Protein AF-A0AB38SM64-F1 (afdb_monomer)

Mean predicted aligned error: 9.49 Å

Sequence (295 aa):
MIISQKAVDLIVREEVSSEAYYRRHYTHPEWPGGASGVTVGIGYDLGYQSVAKIRADWVDRVDPLVLAAMVECAGIKGSSAKGLAARMGNRITVPWEAAMAVFTNRDIPQWIGATAHALPNCALLSPTCLGVLVSLNYNRGTGGYTADGDRYREMRAIKAAMAAKNFKAIPALLDGMARLWTSGIAGRRHREADLFREGLIEQVPAPIPPLHPSAPDADIIASSRPDAPARTKPPATSNAQNTTTSAIVVGGAIAAVQARAHGLVSIESALLIGGAFIAAGILTWLLWYQNRNPT

Secondary structure (DSSP, 8-state):
----HHHHHHHHHHHHS-HHHHHHHTSS-B--STT-B-EETTTEEGGGS-HHHHHHHHTTTS-HHHHHHHHTTTT-BTHHHHHHHHHHTTT----HHHHHHHIIIIIHHHHHHHHHHHSTTGGGS-HHHHHHHHHHHHHH-SGGGT--SGGGHHHHHHHHHHHTT-GGGHHHHHHHHGGG-SSTHHHHHHHHHHHHHHHHHS---S-------SS--HHHHHT--TTSPPPPPPPSS-HHHHHHHHHHHHHHHHHHHHHHHTTSS-HHHHHHHHHHHHHHHHHHHHHHHHHHS--

Radius of gyration: 22.93 Å; Cα contacts (8 Å, |Δi|>4): 424; chains: 1; bounding box: 48×61×61 Å

Solvent-accessible surface area (backbone atoms only — not comparable to full-atom values): 15401 Å² total; per-residue (Å²): 108,72,58,32,69,70,27,53,52,48,42,45,36,65,62,46,54,40,70,75,42,26,73,75,69,36,31,34,40,36,49,86,52,74,76,38,14,27,26,38,51,73,73,44,43,33,13,58,34,54,54,70,54,49,48,70,61,42,60,92,52,53,56,70,66,32,50,53,54,50,44,73,33,36,64,35,41,24,77,68,10,48,63,48,13,64,67,36,40,88,52,33,75,47,56,68,69,37,25,50,53,32,39,62,72,46,48,47,55,36,40,47,29,45,43,51,71,70,32,57,64,51,86,78,43,20,34,32,32,44,19,35,54,29,42,52,31,73,42,45,30,60,43,30,53,73,48,86,55,76,95,21,50,43,44,34,49,41,45,51,27,34,66,71,66,39,61,85,54,41,34,62,34,33,42,59,49,19,78,83,41,94,59,75,60,24,59,51,26,44,53,40,16,54,48,30,56,54,18,71,72,48,81,57,72,76,80,71,75,75,55,66,58,70,75,41,52,66,50,61,65,68,55,31,42,71,86,54,79,63,72,62,65,79,66,64,62,52,70,68,53,53,50,51,33,50,45,46,27,51,52,33,38,51,51,23,53,49,37,34,75,71,66,75,40,50,72,66,55,23,52,51,46,24,50,50,22,44,51,50,20,52,51,53,47,48,53,48,38,40,68,60,53,66,130

Structure (mmCIF, N/CA/C/O backbone):
data_AF-A0AB38SM64-F1
#
_entry.id   AF-A0AB38SM64-F1
#
loop_
_atom_site.group_PDB
_atom_site.id
_atom_site.type_symbol
_atom_site.label_atom_id
_atom_site.label_alt_id
_atom_site.label_comp_id
_atom_site.label_asym_id
_atom_site.label_entity_id
_atom_site.label_seq_id
_atom_site.pdbx_PDB_ins_code
_atom_site.Cartn_x
_atom_site.Cartn_y
_atom_site.Cartn_z
_atom_site.occupancy
_atom_site.B_iso_or_equiv
_atom_site.auth_seq_id
_atom_site.auth_comp_id
_atom_site.auth_asym_id
_atom_site.auth_atom_id
_atom_site.pdbx_PDB_model_num
ATOM 1 N N . MET A 1 1 ? 13.114 -12.969 -8.455 1.00 76.94 1 MET A N 1
ATOM 2 C CA . MET A 1 1 ? 13.483 -11.631 -7.919 1.00 76.94 1 MET A CA 1
ATOM 3 C C . MET A 1 1 ? 13.016 -11.538 -6.473 1.00 76.94 1 MET A C 1
ATOM 5 O O . MET A 1 1 ? 12.018 -12.170 -6.156 1.00 76.94 1 MET A O 1
ATOM 9 N N . ILE A 1 2 ? 13.713 -10.779 -5.624 1.00 87.81 2 ILE A N 1
ATOM 10 C CA . ILE A 1 2 ? 13.361 -10.535 -4.212 1.00 87.81 2 ILE A CA 1
ATOM 11 C C . ILE A 1 2 ? 13.479 -9.035 -3.903 1.00 87.81 2 ILE A C 1
ATOM 13 O O . ILE A 1 2 ? 14.151 -8.318 -4.645 1.00 87.81 2 ILE A O 1
ATOM 17 N N . ILE A 1 3 ? 12.851 -8.573 -2.821 1.00 93.25 3 ILE A N 1
ATOM 18 C CA . ILE A 1 3 ? 12.975 -7.195 -2.317 1.00 93.25 3 ILE A CA 1
ATOM 19 C C . ILE A 1 3 ? 13.651 -7.196 -0.944 1.00 93.25 3 ILE A C 1
ATOM 21 O O . ILE A 1 3 ? 13.646 -8.219 -0.261 1.00 93.25 3 ILE A O 1
ATOM 25 N N . SER A 1 4 ? 14.264 -6.079 -0.549 1.00 94.38 4 SER A N 1
ATOM 26 C CA . SER A 1 4 ? 14.952 -5.987 0.745 1.00 94.38 4 SER A CA 1
ATOM 27 C C . SER A 1 4 ? 13.972 -5.941 1.921 1.00 94.38 4 SER A C 1
ATOM 29 O O . SER A 1 4 ? 12.824 -5.516 1.771 1.00 94.38 4 SER A O 1
ATOM 31 N N . GLN A 1 5 ? 14.446 -6.310 3.116 1.00 92.81 5 GLN A N 1
ATOM 32 C CA . GLN A 1 5 ? 13.648 -6.202 4.341 1.00 92.81 5 GLN A CA 1
ATOM 33 C C . GLN A 1 5 ? 13.202 -4.756 4.599 1.00 92.81 5 GLN A C 1
ATOM 35 O O . GLN A 1 5 ? 12.039 -4.535 4.904 1.00 92.81 5 GLN A O 1
ATOM 40 N N . LYS A 1 6 ? 14.066 -3.761 4.344 1.00 94.25 6 LYS A N 1
ATOM 41 C CA . LYS A 1 6 ? 13.705 -2.336 4.447 1.00 94.25 6 LYS A CA 1
ATOM 42 C C . LYS A 1 6 ? 12.480 -1.977 3.600 1.00 94.25 6 LYS A C 1
ATOM 44 O O . LYS A 1 6 ? 11.643 -1.186 4.024 1.00 94.25 6 LYS A O 1
ATOM 49 N N . ALA A 1 7 ? 12.369 -2.544 2.398 1.00 96.19 7 ALA A N 1
ATOM 50 C CA . ALA A 1 7 ? 11.213 -2.310 1.544 1.00 96.19 7 ALA A CA 1
ATOM 51 C C . ALA A 1 7 ? 9.955 -3.028 2.050 1.00 96.19 7 ALA A C 1
ATOM 53 O O . ALA A 1 7 ? 8.869 -2.457 1.978 1.00 96.19 7 ALA A O 1
ATOM 54 N N . VAL A 1 8 ? 10.088 -4.245 2.590 1.00 94.12 8 VAL A N 1
ATOM 55 C CA . VAL A 1 8 ? 8.980 -4.936 3.273 1.00 94.12 8 VAL A CA 1
ATOM 56 C C . VAL A 1 8 ? 8.489 -4.094 4.452 1.00 94.12 8 VAL A C 1
ATOM 58 O O . VAL A 1 8 ? 7.296 -3.812 4.532 1.00 94.12 8 VAL A O 1
ATOM 61 N N . ASP A 1 9 ? 9.400 -3.620 5.301 1.00 92.75 9 ASP A N 1
ATOM 62 C CA . ASP A 1 9 ? 9.096 -2.792 6.472 1.00 92.75 9 ASP A CA 1
ATOM 63 C C . ASP A 1 9 ? 8.433 -1.469 6.074 1.00 92.75 9 ASP A C 1
ATOM 65 O O . ASP A 1 9 ? 7.478 -1.037 6.721 1.00 92.75 9 ASP A O 1
ATOM 69 N N . LEU A 1 10 ? 8.882 -0.848 4.974 1.00 94.88 10 LEU A N 1
ATOM 70 C CA . LEU A 1 10 ? 8.219 0.321 4.404 1.00 94.88 10 LEU A CA 1
ATOM 71 C C . LEU A 1 10 ? 6.770 -0.009 4.036 1.00 94.88 10 LEU A C 1
ATOM 73 O O . LEU A 1 10 ? 5.870 0.702 4.467 1.00 94.88 10 LEU A O 1
ATOM 77 N N . ILE A 1 11 ? 6.511 -1.082 3.284 1.00 94.25 11 ILE A N 1
ATOM 78 C CA . ILE A 1 11 ? 5.136 -1.415 2.881 1.00 94.25 11 ILE A CA 1
ATOM 79 C C . ILE A 1 11 ? 4.276 -1.711 4.116 1.00 94.25 11 ILE A C 1
ATOM 81 O O . ILE A 1 11 ? 3.182 -1.166 4.235 1.00 94.25 11 ILE A O 1
ATOM 85 N N . VAL A 1 12 ? 4.781 -2.485 5.079 1.00 92.12 12 VAL A N 1
ATOM 86 C CA . VAL A 1 12 ? 4.086 -2.754 6.349 1.00 92.12 12 VAL A CA 1
ATOM 87 C C . VAL A 1 12 ? 3.760 -1.452 7.086 1.00 92.12 12 VAL A C 1
ATOM 89 O O . VAL A 1 12 ? 2.625 -1.254 7.522 1.00 92.12 12 VAL A O 1
ATOM 92 N N . ARG A 1 13 ? 4.711 -0.520 7.184 1.00 91.25 13 ARG A N 1
ATOM 93 C CA . ARG A 1 13 ? 4.486 0.800 7.786 1.00 91.25 13 ARG A CA 1
ATOM 94 C C . ARG A 1 13 ? 3.374 1.568 7.071 1.00 91.25 13 ARG A C 1
ATOM 96 O O . ARG A 1 13 ? 2.525 2.180 7.719 1.00 91.25 13 ARG A O 1
ATOM 103 N N . GLU A 1 14 ? 3.371 1.565 5.747 1.00 89.69 14 GLU A N 1
ATOM 104 C CA . GLU A 1 14 ? 2.386 2.324 4.976 1.00 89.69 14 GLU A CA 1
ATOM 105 C C . GLU A 1 14 ? 0.983 1.714 5.019 1.00 89.69 14 GLU A C 1
ATOM 107 O O . GLU A 1 14 ? 0.001 2.456 4.989 1.00 89.69 14 GLU A O 1
ATOM 112 N N . GLU A 1 15 ? 0.877 0.388 5.103 1.00 88.75 15 GLU A N 1
ATOM 113 C CA . GLU A 1 15 ? -0.412 -0.306 5.130 1.00 88.75 15 GLU A CA 1
ATOM 114 C C . GLU A 1 15 ? -0.981 -0.400 6.556 1.00 88.75 15 GLU A C 1
ATOM 116 O O . GLU A 1 15 ? -2.163 -0.135 6.769 1.00 88.75 15 GLU A O 1
ATOM 121 N N . VAL A 1 16 ? -0.151 -0.720 7.557 1.00 88.88 16 VAL A N 1
ATOM 122 C CA . VAL A 1 16 ? -0.608 -1.021 8.930 1.00 88.88 16 VAL A CA 1
ATOM 123 C C . VAL A 1 16 ? 0.174 -0.313 10.041 1.00 88.88 16 VAL A C 1
ATOM 125 O O . VAL A 1 16 ? -0.167 -0.449 11.213 1.00 88.88 16 VAL A O 1
ATOM 128 N N . SER A 1 17 ? 1.162 0.516 9.690 1.00 87.69 17 SER A N 1
ATOM 129 C CA . SER A 1 17 ? 2.001 1.327 10.597 1.00 87.69 17 SER A CA 1
ATOM 130 C C . SER A 1 17 ? 2.962 0.555 11.481 1.00 87.69 17 SER A C 1
ATOM 132 O O . SER A 1 17 ? 4.161 0.794 11.392 1.00 87.69 17 SER A O 1
ATOM 134 N N . SER A 1 18 ? 2.469 -0.358 12.308 1.00 84.56 18 SER A N 1
ATOM 135 C CA . SER A 1 18 ? 3.301 -1.257 13.102 1.00 84.56 18 SER A CA 1
ATOM 136 C C . SER A 1 18 ? 2.504 -2.480 13.532 1.00 84.56 18 SER A C 1
ATOM 138 O O . SER A 1 18 ? 1.272 -2.484 13.483 1.00 84.56 18 SER A O 1
ATOM 140 N N . GLU A 1 19 ? 3.199 -3.496 14.033 1.00 90.69 19 GLU A N 1
ATOM 141 C CA . GLU A 1 19 ? 2.565 -4.649 14.668 1.00 90.69 19 GLU A CA 1
ATOM 142 C C . GLU A 1 19 ? 1.634 -4.237 15.821 1.00 90.69 19 GLU A C 1
ATOM 144 O O . GLU A 1 19 ? 0.495 -4.695 15.912 1.00 90.69 19 GLU A O 1
ATOM 149 N N . ALA A 1 20 ? 2.089 -3.333 16.693 1.00 86.31 20 ALA A N 1
ATOM 150 C CA . ALA A 1 20 ? 1.298 -2.876 17.833 1.00 86.31 20 ALA A CA 1
ATOM 151 C C . ALA A 1 20 ? 0.010 -2.165 17.388 1.00 86.31 20 ALA A C 1
ATOM 153 O O . ALA A 1 20 ? -1.046 -2.370 17.989 1.00 86.31 20 ALA A O 1
ATOM 154 N N . TYR A 1 21 ? 0.082 -1.359 16.321 1.00 85.31 21 TYR A N 1
ATOM 155 C CA . TYR A 1 21 ? -1.098 -0.724 15.740 1.00 85.31 21 TYR A CA 1
ATOM 156 C C . TYR A 1 21 ? -2.026 -1.770 15.117 1.00 85.31 21 TYR A C 1
ATOM 158 O O . TYR A 1 21 ? -3.230 -1.757 15.378 1.00 85.31 21 TYR A O 1
ATOM 166 N N . TYR A 1 22 ? -1.474 -2.706 14.340 1.00 91.50 22 TYR A N 1
ATOM 167 C CA . TYR A 1 22 ? -2.231 -3.790 13.721 1.00 91.50 22 TYR A CA 1
ATOM 168 C C . TYR A 1 22 ? -3.040 -4.570 14.757 1.00 91.50 22 TYR A C 1
ATOM 170 O O . TYR A 1 22 ? -4.253 -4.706 14.615 1.00 91.50 22 TYR A O 1
ATOM 178 N N . ARG A 1 23 ? -2.396 -5.003 15.847 1.00 92.44 23 ARG A N 1
ATOM 179 C CA . ARG A 1 23 ? -3.042 -5.780 16.916 1.00 92.44 23 ARG A CA 1
ATOM 180 C C . ARG A 1 23 ? -4.221 -5.050 17.567 1.00 92.44 23 ARG A C 1
ATOM 182 O O . ARG A 1 23 ? -5.121 -5.701 18.083 1.00 92.44 23 ARG A O 1
ATOM 189 N N . ARG A 1 24 ? -4.222 -3.714 17.551 1.00 87.31 24 ARG A N 1
ATOM 190 C CA . ARG A 1 24 ? -5.291 -2.878 18.125 1.00 87.31 24 ARG A CA 1
ATOM 191 C C . ARG A 1 24 ? -6.403 -2.540 17.135 1.00 87.31 24 ARG A C 1
ATOM 193 O O . ARG A 1 24 ? -7.514 -2.243 17.571 1.00 87.31 24 ARG A O 1
ATOM 200 N N . HIS A 1 25 ? -6.103 -2.503 15.838 1.00 84.94 25 HIS A N 1
ATOM 201 C CA . HIS A 1 25 ? -6.969 -1.836 14.860 1.00 84.94 25 HIS A CA 1
ATOM 202 C C . HIS A 1 25 ? -7.271 -2.635 13.589 1.00 84.94 25 HIS A C 1
ATOM 204 O O . HIS A 1 25 ? -8.295 -2.365 12.972 1.00 84.94 25 HIS A O 1
ATOM 210 N N . TYR A 1 26 ? -6.434 -3.602 13.208 1.00 90.62 26 TYR A N 1
ATOM 211 C CA . TYR A 1 26 ? -6.535 -4.330 11.933 1.00 90.62 26 TYR A CA 1
ATOM 212 C C . TYR A 1 26 ? -6.616 -5.855 12.093 1.00 90.62 26 TYR A C 1
ATOM 214 O O . TYR A 1 26 ? -6.562 -6.588 11.109 1.00 90.62 26 TYR A O 1
ATOM 222 N N . THR A 1 27 ? -6.783 -6.358 13.320 1.00 95.06 27 THR A N 1
ATOM 223 C CA . THR A 1 27 ? -7.060 -7.786 13.564 1.00 95.06 27 THR A CA 1
ATOM 224 C C . THR A 1 27 ? -8.408 -8.226 13.004 1.00 95.06 27 THR A C 1
ATOM 226 O O . THR A 1 27 ? -8.586 -9.407 12.713 1.00 95.06 27 THR A O 1
ATOM 229 N N . HIS A 1 28 ? -9.344 -7.293 12.841 1.00 95.44 28 HIS A N 1
ATOM 2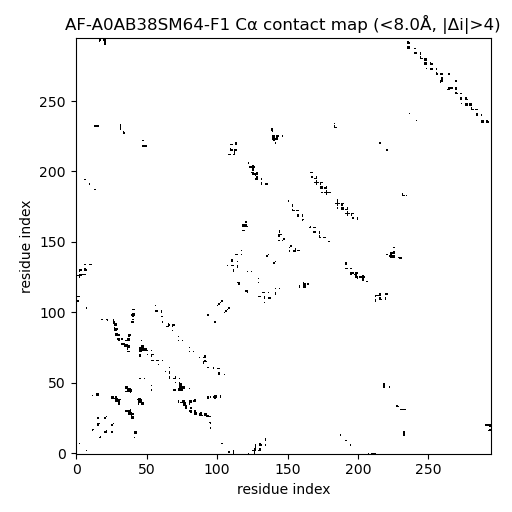30 C CA . HIS A 1 28 ? -10.672 -7.528 12.287 1.00 95.44 28 HIS A CA 1
ATOM 231 C C . HIS A 1 28 ? -10.806 -6.879 10.904 1.00 95.44 28 HIS A C 1
ATOM 233 O O . HIS A 1 28 ? -10.098 -5.910 10.619 1.00 95.44 28 HIS A O 1
ATOM 239 N N . PRO A 1 29 ? -11.716 -7.377 10.047 1.00 94.94 29 PRO A N 1
ATOM 240 C CA . PRO A 1 29 ? -11.922 -6.811 8.728 1.00 94.94 29 PRO A CA 1
ATOM 241 C C . PRO A 1 29 ? -12.349 -5.349 8.756 1.00 94.94 29 PRO A C 1
ATOM 243 O O . PRO A 1 29 ? -13.139 -4.924 9.600 1.00 94.94 29 PRO A O 1
ATOM 246 N N . GLU A 1 30 ? -11.925 -4.614 7.737 1.00 91.81 30 GLU A N 1
ATOM 247 C CA . GLU A 1 30 ? -12.375 -3.251 7.490 1.00 91.81 30 GLU A CA 1
ATOM 248 C C . GLU A 1 30 ? -12.853 -3.054 6.048 1.00 91.81 30 GLU A C 1
ATOM 250 O O . GLU A 1 30 ? -12.688 -3.909 5.176 1.00 91.81 30 GLU A O 1
ATOM 255 N N . TRP A 1 31 ? -13.454 -1.894 5.793 1.00 91.62 31 TRP A N 1
ATOM 256 C CA . TRP A 1 31 ? -13.716 -1.410 4.444 1.00 91.62 31 TRP A CA 1
ATOM 257 C C . TRP A 1 31 ? -13.039 -0.046 4.274 1.00 91.62 31 TRP A C 1
ATOM 259 O O . TRP A 1 31 ? -13.541 0.946 4.812 1.00 91.62 31 TRP A O 1
ATOM 269 N N . PRO A 1 32 ? -11.926 0.038 3.522 1.00 82.81 32 PRO A N 1
ATOM 270 C CA . PRO A 1 32 ? -11.136 1.267 3.428 1.00 82.81 32 PRO A CA 1
ATOM 271 C C . PRO A 1 32 ? -11.774 2.334 2.520 1.00 82.81 32 PRO A C 1
ATOM 273 O O . PRO A 1 32 ? -11.232 3.427 2.375 1.00 82.81 32 PRO A O 1
ATOM 276 N N . GLY A 1 33 ? -12.927 2.046 1.904 1.00 84.25 33 GLY A N 1
ATOM 277 C CA . GLY A 1 33 ? -13.680 3.002 1.095 1.00 84.25 33 GLY A CA 1
ATOM 278 C C . GLY A 1 33 ? -13.640 2.755 -0.414 1.00 84.25 33 GLY A C 1
ATOM 279 O O . GLY A 1 33 ? -12.941 1.874 -0.927 1.00 84.25 33 GLY A O 1
ATOM 280 N N . GLY A 1 34 ? -14.398 3.577 -1.146 1.00 83.81 34 GLY A N 1
ATOM 281 C CA . GLY A 1 34 ? -14.416 3.600 -2.610 1.00 83.81 34 GLY A CA 1
ATOM 282 C C . GLY A 1 34 ? -14.880 2.279 -3.225 1.00 83.81 34 GLY A C 1
ATOM 283 O O . GLY A 1 34 ? -15.907 1.733 -2.839 1.00 83.81 34 GLY A O 1
ATOM 284 N N . ALA A 1 35 ? -14.114 1.767 -4.188 1.00 85.50 35 ALA A N 1
ATOM 285 C CA . ALA A 1 35 ? -14.396 0.506 -4.874 1.00 85.50 35 ALA A CA 1
ATOM 286 C C . ALA A 1 35 ? -13.846 -0.736 -4.140 1.00 85.50 35 ALA A C 1
ATOM 288 O O . ALA A 1 35 ? -13.839 -1.820 -4.719 1.00 85.50 35 ALA A O 1
ATOM 289 N N . SER A 1 36 ? -13.333 -0.597 -2.914 1.00 87.75 36 SER A N 1
ATOM 290 C CA . SER A 1 36 ? -12.696 -1.701 -2.176 1.00 87.75 36 SER A CA 1
ATOM 291 C C . SER A 1 36 ? -13.710 -2.748 -1.711 1.00 87.75 36 SER A C 1
ATOM 293 O O . SER A 1 36 ? -14.893 -2.434 -1.539 1.00 87.75 36 SER A O 1
ATOM 295 N N . GLY A 1 37 ? -13.251 -3.981 -1.523 1.00 92.69 37 GLY A N 1
ATOM 296 C CA . GLY A 1 37 ? -13.991 -5.035 -0.836 1.00 92.69 37 GLY A CA 1
ATOM 297 C C . GLY A 1 37 ? -13.732 -5.045 0.668 1.00 92.69 37 GLY A C 1
ATOM 298 O O . GLY A 1 37 ? -13.271 -4.057 1.245 1.00 92.69 37 GLY A O 1
ATOM 299 N N . VAL A 1 38 ? -14.075 -6.165 1.308 1.00 95.44 38 VAL A N 1
ATOM 300 C CA . VAL A 1 38 ? -13.701 -6.431 2.703 1.00 95.44 38 VAL A CA 1
ATOM 301 C C . VAL A 1 38 ? -12.197 -6.694 2.750 1.00 95.44 38 VAL A C 1
ATOM 303 O O . VAL A 1 38 ? -11.709 -7.595 2.070 1.00 95.44 38 VAL A O 1
ATOM 306 N N . THR A 1 39 ? -11.469 -5.921 3.549 1.00 94.31 39 THR A N 1
ATOM 307 C CA . THR A 1 39 ? -10.009 -6.001 3.651 1.00 94.31 39 THR A CA 1
ATOM 308 C C . THR A 1 39 ? -9.598 -6.624 4.977 1.00 94.31 39 THR A C 1
ATOM 310 O O . THR A 1 39 ? -10.147 -6.274 6.020 1.00 94.31 39 THR A O 1
ATOM 313 N N . VAL A 1 40 ? -8.626 -7.535 4.936 1.00 96.44 40 VAL A N 1
ATOM 314 C CA . VAL A 1 40 ? -8.051 -8.225 6.101 1.00 96.44 40 VAL A CA 1
ATOM 315 C C . VAL A 1 40 ? -6.523 -8.207 6.042 1.00 96.44 40 VAL A C 1
ATOM 317 O O . VAL A 1 40 ? -5.938 -7.941 4.990 1.00 96.44 40 VAL A O 1
ATOM 320 N N . GLY A 1 41 ? -5.865 -8.519 7.161 1.00 95.50 41 GLY A N 1
ATOM 321 C CA . GLY A 1 41 ? -4.407 -8.599 7.212 1.00 95.50 41 GLY A CA 1
ATOM 322 C C . GLY A 1 41 ? -3.745 -7.292 6.766 1.00 95.50 41 GLY A C 1
ATOM 323 O O . GLY A 1 41 ? -4.173 -6.203 7.140 1.00 95.50 41 GLY A O 1
ATOM 324 N N . ILE A 1 42 ? -2.701 -7.393 5.944 1.00 93.56 42 ILE A N 1
ATOM 325 C CA . ILE A 1 42 ? -1.937 -6.234 5.462 1.00 93.56 42 ILE A CA 1
ATOM 326 C C . ILE A 1 42 ? -2.480 -5.814 4.095 1.00 93.56 42 ILE A C 1
ATOM 328 O O . ILE A 1 42 ? -1.880 -6.055 3.053 1.00 93.56 42 ILE A O 1
ATOM 332 N N . GLY A 1 43 ? -3.669 -5.212 4.086 1.00 89.94 43 GLY A N 1
ATOM 333 C CA . GLY A 1 43 ? -4.271 -4.671 2.863 1.00 89.94 43 GLY A CA 1
ATOM 334 C C . GLY A 1 43 ? -4.768 -5.724 1.858 1.00 89.94 43 GLY A C 1
ATOM 335 O O . GLY A 1 43 ? -4.936 -5.391 0.678 1.00 89.94 43 GLY A O 1
ATOM 336 N N . TYR A 1 44 ? -5.016 -6.965 2.300 1.00 93.12 44 TYR A N 1
ATOM 337 C CA . TYR A 1 44 ? -5.550 -8.047 1.468 1.00 93.12 44 TYR A CA 1
ATOM 338 C C . TYR A 1 44 ? -7.050 -7.835 1.237 1.00 93.12 44 TYR A C 1
ATOM 340 O O . TYR A 1 44 ? -7.868 -8.029 2.137 1.00 93.12 44 TYR A O 1
ATOM 348 N N . ASP A 1 45 ? -7.419 -7.405 0.032 1.00 93.00 45 ASP A N 1
ATOM 349 C CA . ASP A 1 45 ? -8.805 -7.097 -0.336 1.00 93.00 45 ASP A CA 1
ATOM 350 C C . ASP A 1 45 ? -9.515 -8.360 -0.850 1.00 93.00 45 ASP A C 1
ATOM 352 O O . ASP A 1 45 ? -9.351 -8.739 -2.013 1.00 93.00 45 ASP A O 1
ATOM 356 N N . LEU A 1 46 ? -10.311 -9.001 0.014 1.00 95.31 46 LEU A N 1
ATOM 357 C CA . LEU A 1 46 ? -11.047 -10.237 -0.283 1.00 95.31 46 LEU A CA 1
ATOM 358 C C . LEU A 1 46 ? -12.013 -10.063 -1.458 1.00 95.31 46 LEU A C 1
ATOM 360 O O . LEU A 1 46 ? -12.253 -11.007 -2.206 1.00 95.31 46 LEU A O 1
ATOM 364 N N . GLY A 1 47 ? -12.546 -8.855 -1.664 1.00 93.25 47 GLY A N 1
ATOM 365 C CA . GLY A 1 47 ? -13.497 -8.594 -2.741 1.00 93.25 47 GLY A CA 1
ATOM 366 C C . GLY A 1 47 ? -12.876 -8.738 -4.129 1.00 93.25 47 GLY A C 1
ATOM 367 O O . GLY A 1 47 ? -13.592 -9.017 -5.087 1.00 93.25 47 GLY A O 1
ATOM 368 N N . TYR A 1 48 ? -11.559 -8.565 -4.260 1.00 88.75 48 TYR A N 1
ATOM 369 C CA . TYR A 1 48 ? -10.843 -8.667 -5.537 1.00 88.75 48 TYR A CA 1
ATOM 370 C C . TYR A 1 48 ? -10.193 -10.026 -5.783 1.00 88.75 48 TYR A C 1
ATOM 372 O O . TYR A 1 48 ? -9.597 -10.198 -6.840 1.00 88.75 48 TYR A O 1
ATOM 380 N N . GLN A 1 49 ? -10.330 -10.978 -4.861 1.00 89.69 49 GLN A N 1
ATOM 381 C CA . GLN A 1 49 ? -9.767 -12.315 -5.017 1.00 89.69 49 GLN A CA 1
ATOM 382 C C . GLN A 1 49 ? -10.863 -13.334 -5.317 1.00 89.69 49 GLN A C 1
ATOM 384 O O . GLN A 1 49 ? -11.982 -13.248 -4.800 1.00 89.69 49 GLN A O 1
ATOM 389 N N . SER A 1 50 ? -10.534 -14.331 -6.134 1.00 90.06 50 SER A N 1
ATOM 390 C CA . SER A 1 50 ? -11.389 -15.501 -6.308 1.00 90.06 50 SER A CA 1
ATOM 391 C C . SER A 1 50 ? -11.452 -16.357 -5.035 1.00 90.06 50 SER A C 1
ATOM 393 O O . SER A 1 50 ? -10.535 -16.379 -4.212 1.00 90.06 50 SER A O 1
ATOM 395 N N . VAL A 1 51 ? -12.530 -17.133 -4.884 1.00 94.69 51 VAL A N 1
ATOM 396 C CA . VAL A 1 51 ? -12.686 -18.085 -3.767 1.00 94.69 51 VAL A CA 1
ATOM 397 C C . VAL A 1 51 ? -11.512 -19.063 -3.690 1.00 94.69 51 VAL A C 1
ATOM 399 O O . VAL A 1 51 ? -11.005 -19.341 -2.603 1.00 94.69 51 VAL A O 1
ATOM 402 N N . ALA A 1 52 ? -11.075 -19.584 -4.839 1.00 92.88 52 ALA A N 1
ATOM 403 C CA . ALA A 1 52 ? -9.959 -20.520 -4.919 1.00 92.88 52 ALA A CA 1
ATOM 404 C C . ALA A 1 52 ? -8.660 -19.886 -4.407 1.00 92.88 52 ALA A C 1
ATOM 406 O O . ALA A 1 52 ? -7.942 -20.503 -3.621 1.00 92.88 52 ALA A O 1
ATOM 407 N N . LYS A 1 53 ? -8.408 -18.631 -4.789 1.00 90.88 53 LYS A N 1
ATOM 408 C CA . LYS A 1 53 ? -7.243 -17.877 -4.342 1.00 90.88 53 LYS A CA 1
ATOM 409 C C . LYS A 1 53 ? -7.259 -17.607 -2.842 1.00 90.88 53 LYS A C 1
ATOM 411 O O . LYS A 1 53 ? -6.273 -17.901 -2.175 1.00 90.88 53 LYS A O 1
ATOM 416 N N . ILE A 1 54 ? -8.384 -17.137 -2.297 1.00 95.75 54 ILE A N 1
ATOM 417 C CA . ILE A 1 54 ? -8.523 -16.909 -0.849 1.00 95.75 54 ILE A CA 1
ATOM 418 C C . ILE A 1 54 ? -8.212 -18.200 -0.088 1.00 95.75 54 ILE A C 1
ATOM 420 O O . ILE A 1 54 ? -7.437 -18.181 0.864 1.00 95.75 54 ILE A O 1
ATOM 424 N N . ARG A 1 55 ? -8.749 -19.341 -0.538 1.00 96.62 55 ARG A N 1
ATOM 425 C CA . ARG A 1 55 ? -8.437 -20.642 0.066 1.00 96.62 55 ARG A CA 1
ATOM 426 C C . ARG A 1 55 ? -6.947 -20.962 -0.008 1.00 96.62 55 ARG A C 1
ATOM 428 O O . ARG A 1 55 ? -6.369 -21.289 1.016 1.00 96.62 55 ARG A O 1
ATOM 435 N N . ALA A 1 56 ? -6.319 -20.845 -1.172 1.00 93.12 56 ALA A N 1
ATOM 436 C CA . ALA A 1 56 ? -4.903 -21.178 -1.342 1.00 93.12 56 ALA A CA 1
ATOM 437 C C . ALA A 1 56 ? -3.950 -20.268 -0.540 1.00 93.12 56 ALA A C 1
ATOM 439 O O . ALA A 1 56 ? -2.903 -20.719 -0.062 1.00 93.12 56 ALA A O 1
ATOM 440 N N . ASP A 1 57 ? -4.301 -18.990 -0.398 1.00 94.19 57 ASP A N 1
ATOM 441 C CA . ASP A 1 57 ? -3.477 -18.009 0.303 1.00 94.19 57 ASP A CA 1
ATOM 442 C C . ASP A 1 57 ? -3.578 -18.169 1.827 1.00 94.19 57 ASP A C 1
ATOM 444 O O . ASP A 1 57 ? -2.560 -18.066 2.517 1.00 94.19 57 ASP A O 1
ATOM 448 N N . TRP A 1 58 ? -4.778 -18.467 2.336 1.00 97.19 58 TRP A N 1
ATOM 449 C CA . TRP A 1 58 ? -5.095 -18.452 3.768 1.00 97.19 58 TRP A CA 1
ATOM 450 C C . TRP A 1 58 ? -5.238 -19.837 4.417 1.00 97.19 58 TRP A C 1
ATOM 452 O O . TRP A 1 58 ? -5.337 -19.914 5.644 1.00 97.19 58 TRP A O 1
ATOM 462 N N . VAL A 1 59 ? -5.234 -20.928 3.639 1.00 95.06 59 VAL A N 1
ATOM 463 C CA . VAL A 1 59 ? -5.236 -22.299 4.182 1.00 95.06 59 VAL A CA 1
ATOM 464 C C . VAL A 1 59 ? -4.074 -22.494 5.154 1.00 95.06 59 VAL A C 1
ATOM 466 O O . VAL A 1 59 ? -2.962 -22.020 4.918 1.00 95.06 59 VAL A O 1
ATOM 469 N N . ASP A 1 60 ? -4.367 -23.135 6.284 1.00 94.44 60 ASP A N 1
ATOM 470 C CA . ASP A 1 60 ? -3.440 -23.387 7.394 1.00 94.44 60 ASP A CA 1
ATOM 471 C C . ASP A 1 60 ? -2.831 -22.127 8.042 1.00 94.44 60 ASP A C 1
ATOM 473 O O . ASP A 1 60 ? -1.942 -22.224 8.888 1.00 94.44 60 ASP A O 1
ATOM 477 N N . ARG A 1 61 ? -3.302 -20.925 7.677 1.00 96.12 61 ARG A N 1
ATOM 478 C CA . ARG A 1 61 ? -2.893 -19.650 8.300 1.00 96.12 61 ARG A CA 1
ATOM 479 C C . ARG A 1 61 ? -3.910 -19.129 9.299 1.00 96.12 61 ARG A C 1
ATOM 481 O O . ARG A 1 61 ? -3.552 -18.352 10.179 1.00 96.12 61 ARG A O 1
ATOM 488 N N . VAL A 1 62 ? -5.166 -19.529 9.153 1.00 97.00 62 VAL A N 1
ATOM 489 C CA . VAL A 1 62 ? -6.281 -19.134 10.015 1.00 97.00 62 VAL A CA 1
ATOM 490 C C . VAL A 1 62 ? -7.178 -20.335 10.291 1.00 97.00 62 VAL A C 1
ATOM 492 O O . VAL A 1 62 ? -7.126 -21.338 9.578 1.00 97.00 62 VAL A O 1
ATOM 495 N N . ASP A 1 63 ? -8.017 -20.218 11.319 1.00 97.19 63 ASP A N 1
ATOM 496 C CA . ASP A 1 63 ? -9.023 -21.227 11.641 1.00 97.19 63 ASP A CA 1
ATOM 497 C C . ASP A 1 63 ? -9.946 -21.503 10.430 1.00 97.19 63 ASP A C 1
ATOM 499 O O . ASP A 1 63 ? -10.323 -20.562 9.719 1.00 97.19 63 ASP A O 1
ATOM 503 N N . PRO A 1 64 ? -10.348 -22.762 10.173 1.00 97.38 64 PRO A N 1
ATOM 504 C CA . PRO A 1 64 ? -11.229 -23.098 9.055 1.00 97.38 64 PRO A CA 1
ATOM 505 C C . PRO A 1 64 ? -12.547 -22.306 9.011 1.00 97.38 64 PRO A C 1
ATOM 507 O O . PRO A 1 64 ? -13.033 -22.002 7.919 1.00 97.38 64 PRO A O 1
ATOM 510 N N . LEU A 1 65 ? -13.120 -21.931 10.162 1.00 97.50 65 LEU A N 1
ATOM 511 C CA . LEU A 1 65 ? -14.326 -21.097 10.238 1.00 97.50 65 LEU A CA 1
ATOM 512 C C . LEU A 1 65 ? -14.038 -19.652 9.820 1.00 97.50 6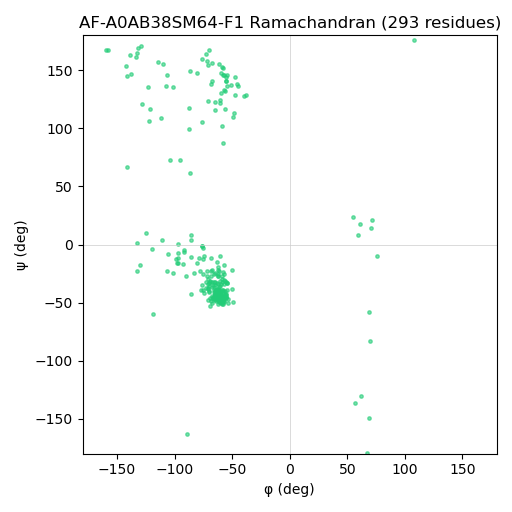5 LEU A C 1
ATOM 514 O O . LEU A 1 65 ? -14.849 -19.043 9.117 1.00 97.50 65 LEU A O 1
ATOM 518 N N . VAL A 1 66 ? -12.868 -19.122 10.192 1.00 98.19 66 VAL A N 1
ATOM 519 C CA . VAL A 1 66 ? -12.397 -17.809 9.727 1.00 98.19 66 VAL A CA 1
ATOM 520 C C . VAL A 1 66 ? -12.202 -17.839 8.212 1.00 98.19 66 VAL A C 1
ATOM 522 O O . VAL A 1 66 ? -12.683 -16.945 7.517 1.00 98.19 66 VAL A O 1
ATOM 525 N N . LEU A 1 67 ? -11.571 -18.890 7.676 1.00 98.38 67 LEU A N 1
ATOM 526 C CA . LEU A 1 67 ? -11.383 -19.049 6.233 1.00 98.38 67 LEU A CA 1
ATOM 527 C C . LEU A 1 67 ? -12.720 -19.144 5.482 1.00 98.38 67 LEU A C 1
ATOM 529 O O . LEU A 1 67 ? -12.881 -18.538 4.422 1.00 98.38 67 LEU A O 1
ATOM 533 N N . ALA A 1 68 ? -13.697 -19.872 6.027 1.00 97.88 68 ALA A N 1
ATOM 534 C CA . ALA A 1 68 ? -15.039 -19.938 5.455 1.00 97.88 68 ALA A CA 1
ATOM 535 C C . ALA A 1 68 ? -15.699 -18.547 5.399 1.00 97.88 68 ALA A C 1
ATOM 537 O O . ALA A 1 68 ? -16.225 -18.167 4.354 1.00 97.88 68 ALA A O 1
ATOM 538 N N . ALA A 1 69 ? -15.589 -17.756 6.471 1.00 98.00 69 ALA A N 1
ATOM 539 C CA . ALA A 1 69 ? -16.098 -16.385 6.504 1.00 98.00 69 ALA A CA 1
ATOM 540 C C . ALA A 1 69 ? -15.358 -15.446 5.526 1.00 98.00 69 ALA A C 1
ATOM 542 O O . ALA A 1 69 ? -15.987 -14.600 4.889 1.00 98.00 69 ALA A O 1
ATOM 543 N N . MET A 1 70 ? -14.041 -15.607 5.350 1.00 98.38 70 MET A N 1
ATOM 544 C CA . MET A 1 70 ? -13.273 -14.859 4.343 1.00 98.38 70 MET A CA 1
ATOM 545 C C . MET A 1 70 ? -13.770 -15.143 2.921 1.00 98.38 70 MET A C 1
ATOM 547 O O . MET A 1 70 ? -13.933 -14.220 2.125 1.00 98.38 70 MET A O 1
ATOM 551 N N . VAL A 1 71 ? -14.052 -16.409 2.608 1.00 97.81 71 VAL A N 1
ATOM 552 C CA . VAL A 1 71 ? -14.554 -16.833 1.293 1.00 97.81 71 VAL A CA 1
ATOM 553 C C . VAL A 1 71 ? -15.922 -16.223 0.967 1.00 97.81 71 VAL A C 1
ATOM 555 O O . VAL A 1 71 ? -16.164 -15.881 -0.189 1.00 97.81 71 VAL A O 1
ATOM 558 N N . GLU A 1 72 ? -16.791 -16.007 1.959 1.00 97.62 72 GLU A N 1
ATOM 559 C CA . GLU A 1 72 ? -18.081 -15.315 1.768 1.00 97.62 72 GLU A CA 1
ATOM 560 C C . GLU A 1 72 ? -17.927 -13.861 1.289 1.00 97.62 72 GLU A C 1
ATOM 562 O O . GLU A 1 72 ? -18.873 -13.282 0.758 1.00 97.62 72 GLU A O 1
ATOM 567 N N . CYS A 1 73 ? -16.747 -13.259 1.466 1.00 97.38 73 CYS A N 1
ATOM 568 C CA . CYS A 1 73 ? -16.468 -11.891 1.034 1.00 97.38 73 CYS A CA 1
ATOM 569 C C . CYS A 1 73 ? -16.006 -11.790 -0.430 1.00 97.38 73 CYS A C 1
ATOM 571 O O . CYS A 1 73 ? -15.928 -10.679 -0.962 1.00 97.38 73 CYS A O 1
ATOM 573 N N . ALA A 1 74 ? -15.695 -12.919 -1.076 1.00 96.25 74 ALA A N 1
ATOM 574 C CA . ALA A 1 74 ? -15.146 -12.960 -2.428 1.00 96.25 74 ALA A CA 1
ATOM 575 C C . ALA A 1 74 ? -16.065 -12.259 -3.441 1.00 96.25 74 ALA A C 1
ATOM 577 O O . ALA A 1 74 ? -17.274 -12.485 -3.472 1.00 96.25 74 ALA A O 1
ATOM 578 N N . GLY A 1 75 ? -15.495 -11.400 -4.287 1.00 91.62 75 GLY A N 1
ATOM 579 C CA . GLY A 1 75 ? -16.236 -10.677 -5.328 1.00 91.62 75 GLY A CA 1
ATOM 580 C C . GLY A 1 75 ? -17.099 -9.505 -4.839 1.00 91.62 75 GLY A C 1
ATOM 581 O O . GLY A 1 75 ? -17.573 -8.724 -5.666 1.00 91.62 75 GLY A O 1
ATOM 582 N N . ILE A 1 76 ? -17.288 -9.328 -3.525 1.00 93.88 76 ILE A N 1
ATOM 583 C CA . ILE A 1 76 ? -18.128 -8.258 -2.969 1.00 93.88 76 ILE A CA 1
ATOM 584 C C . ILE A 1 76 ? -17.293 -6.989 -2.786 1.00 93.88 76 ILE A C 1
ATOM 586 O O . ILE A 1 76 ? -16.338 -6.948 -2.011 1.00 93.88 76 ILE A O 1
ATOM 590 N N . LYS A 1 77 ? -17.676 -5.929 -3.502 1.00 92.69 77 LYS A N 1
ATOM 591 C CA . LYS A 1 77 ? -16.925 -4.670 -3.617 1.00 92.69 77 LYS A CA 1
ATOM 592 C C . LYS A 1 77 ? -17.828 -3.459 -3.382 1.00 92.69 77 LYS A C 1
ATOM 594 O O . LYS A 1 77 ? -19.055 -3.566 -3.377 1.00 92.69 77 LYS A O 1
ATOM 599 N N . GLY A 1 78 ? -17.219 -2.287 -3.232 1.00 87.56 78 GLY A N 1
ATOM 600 C CA . GLY A 1 78 ? -17.935 -1.015 -3.171 1.00 87.56 78 GLY A CA 1
ATOM 601 C C . GLY A 1 78 ? -18.772 -0.856 -1.902 1.00 87.56 78 GLY A C 1
ATOM 602 O O . GLY A 1 78 ? -18.440 -1.389 -0.845 1.00 87.56 78 GLY A O 1
ATOM 603 N N . SER A 1 79 ? -19.884 -0.128 -1.995 1.00 88.81 79 SER A N 1
ATOM 604 C CA . SER A 1 79 ? -20.772 0.142 -0.854 1.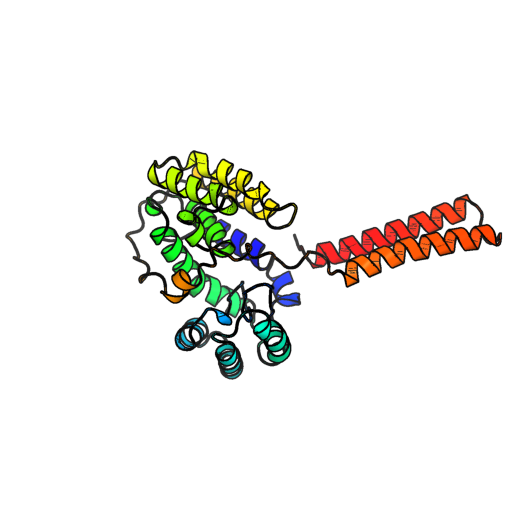00 88.81 79 SER A CA 1
ATOM 605 C C . SER A 1 79 ? -21.327 -1.130 -0.200 1.00 88.81 79 SER A C 1
ATOM 607 O O . SER A 1 79 ? -21.481 -1.161 1.022 1.00 88.81 79 SER A O 1
ATOM 609 N N . SER A 1 80 ? -21.553 -2.196 -0.975 1.00 92.12 80 SER A N 1
ATOM 610 C CA . SER A 1 80 ? -21.990 -3.503 -0.463 1.00 92.12 80 SER A CA 1
ATOM 611 C C . SER A 1 80 ? -20.992 -4.112 0.526 1.00 92.12 80 SER A C 1
ATOM 613 O O . SER A 1 80 ? -21.394 -4.749 1.503 1.00 92.12 80 SER A O 1
ATOM 615 N N . ALA A 1 81 ? -19.692 -3.873 0.326 1.00 93.81 81 ALA A N 1
ATOM 616 C CA . ALA A 1 81 ? -18.646 -4.390 1.202 1.00 93.81 81 ALA A CA 1
ATOM 617 C C . ALA A 1 81 ? -18.606 -3.687 2.568 1.00 93.81 81 ALA A C 1
ATOM 619 O O . ALA A 1 81 ? -18.243 -4.315 3.559 1.00 93.81 81 ALA A O 1
ATOM 620 N N . LYS A 1 82 ? -19.055 -2.427 2.667 1.00 90.19 82 LYS A N 1
ATOM 621 C CA . LYS A 1 82 ? -19.070 -1.672 3.933 1.00 90.19 82 LYS A CA 1
ATOM 622 C C . LYS A 1 82 ? -19.890 -2.374 5.016 1.00 90.19 82 LYS A C 1
ATOM 624 O O . LYS A 1 82 ? -19.415 -2.576 6.130 1.00 90.19 82 LYS A O 1
ATOM 629 N N . GLY A 1 83 ? -21.131 -2.743 4.690 1.00 89.62 83 GLY A N 1
ATOM 630 C CA . GLY A 1 83 ? -22.010 -3.444 5.628 1.00 89.62 83 GLY A CA 1
ATOM 631 C C . GLY A 1 83 ? -21.538 -4.870 5.911 1.00 89.62 83 GLY A C 1
ATOM 632 O O . GLY A 1 83 ? -21.709 -5.366 7.022 1.00 89.62 83 GLY A O 1
ATOM 633 N N . LEU A 1 84 ? -20.925 -5.521 4.919 1.00 94.62 84 LEU A N 1
ATOM 634 C CA . LEU A 1 84 ? -20.377 -6.864 5.071 1.00 94.62 84 LEU A CA 1
ATOM 635 C C . LEU A 1 84 ? -19.178 -6.892 6.025 1.00 94.62 84 LEU A C 1
ATOM 637 O O . LEU A 1 84 ? -19.166 -7.726 6.924 1.00 94.62 84 LEU A O 1
ATOM 641 N N . ALA A 1 85 ? -18.230 -5.958 5.890 1.00 93.69 85 ALA A N 1
ATOM 642 C CA . ALA A 1 85 ? -17.057 -5.863 6.760 1.00 93.69 85 ALA A CA 1
ATOM 643 C C . ALA A 1 85 ? -17.459 -5.770 8.241 1.00 93.69 85 ALA A C 1
ATOM 645 O O . ALA A 1 85 ? -16.960 -6.530 9.065 1.00 93.69 85 ALA A O 1
ATOM 646 N N . ALA A 1 86 ? -18.447 -4.925 8.561 1.00 90.50 86 ALA A N 1
ATOM 647 C CA . ALA A 1 86 ? -18.961 -4.792 9.925 1.00 90.50 86 ALA A CA 1
ATOM 648 C C . ALA A 1 86 ? -19.559 -6.104 10.468 1.00 90.50 86 ALA A C 1
ATOM 650 O O . ALA A 1 86 ? -19.301 -6.470 11.612 1.00 90.50 86 ALA A O 1
ATOM 651 N N . ARG A 1 87 ? -20.320 -6.847 9.651 1.00 93.19 87 ARG A N 1
ATOM 652 C CA . ARG A 1 87 ? -20.881 -8.153 10.053 1.00 93.19 87 ARG A CA 1
ATOM 653 C C . ARG A 1 87 ? -19.808 -9.224 10.242 1.00 93.19 87 ARG A C 1
ATOM 655 O O . ARG A 1 87 ? -19.975 -10.110 11.075 1.00 93.19 87 ARG A O 1
ATOM 662 N N . MET A 1 88 ? -18.724 -9.149 9.474 1.00 95.50 88 MET A N 1
ATOM 663 C CA . MET A 1 88 ? -17.617 -10.100 9.563 1.00 95.50 88 MET A CA 1
ATOM 664 C C . MET A 1 88 ? -16.674 -9.831 10.737 1.00 95.50 88 MET A C 1
ATOM 666 O O . MET A 1 88 ? -15.894 -10.717 11.074 1.00 95.50 88 MET A O 1
ATOM 670 N N . GLY A 1 89 ? -16.785 -8.678 11.410 1.00 91.56 89 GLY A N 1
ATOM 671 C CA . GLY A 1 89 ? -15.937 -8.295 12.546 1.00 91.56 89 GLY A CA 1
ATOM 672 C C . GLY A 1 89 ? -15.820 -9.359 13.642 1.00 91.56 89 GLY A C 1
ATOM 673 O O . GLY A 1 89 ? -14.730 -9.599 14.144 1.00 91.56 89 GLY A O 1
ATOM 674 N N . ASN A 1 90 ? -16.913 -10.067 13.948 1.00 92.31 90 ASN A N 1
ATOM 675 C CA . ASN A 1 90 ? -16.926 -11.119 14.977 1.00 92.31 90 ASN A CA 1
ATOM 676 C C . ASN A 1 90 ? -16.621 -12.527 14.437 1.00 92.31 90 ASN A C 1
ATOM 678 O O . ASN A 1 90 ? -16.545 -13.477 15.210 1.00 92.31 90 ASN A O 1
ATOM 682 N N . ARG A 1 91 ? -16.512 -12.685 13.114 1.00 97.12 91 ARG A N 1
ATOM 683 C CA . ARG A 1 91 ? -16.301 -13.980 12.442 1.00 97.12 91 ARG A CA 1
ATOM 684 C C . ARG A 1 91 ? -14.888 -14.133 11.901 1.00 97.12 91 ARG A C 1
ATOM 686 O O . ARG A 1 91 ? -14.438 -15.250 11.680 1.00 97.12 91 ARG A O 1
ATOM 693 N N . ILE A 1 92 ? -14.213 -13.015 11.661 1.00 97.81 92 ILE A N 1
ATOM 694 C CA . ILE A 1 92 ? -12.869 -12.975 11.111 1.00 97.81 92 ILE A CA 1
ATOM 695 C C . ILE A 1 92 ? -11.977 -12.243 12.106 1.00 97.81 92 ILE A C 1
ATOM 697 O O . ILE A 1 92 ? -12.140 -11.049 12.357 1.00 97.81 92 ILE A O 1
ATOM 701 N N . THR A 1 93 ? -11.008 -12.983 12.630 1.00 97.44 93 THR A N 1
ATOM 702 C CA . THR A 1 93 ? -9.903 -12.450 13.421 1.00 97.44 93 THR A CA 1
ATOM 703 C C . THR A 1 93 ? -8.621 -12.980 12.806 1.00 97.44 93 THR A C 1
ATOM 705 O O . THR A 1 93 ? -8.439 -14.193 12.708 1.00 97.44 93 THR A O 1
ATOM 708 N N . VAL A 1 94 ? -7.741 -12.081 12.376 1.00 97.69 94 VAL A N 1
ATOM 709 C CA . VAL A 1 94 ? -6.470 -12.423 11.737 1.00 97.69 94 VAL A CA 1
ATOM 710 C C . VAL A 1 94 ? -5.317 -12.029 12.659 1.00 97.69 94 VAL A C 1
ATOM 712 O O . VAL A 1 94 ? -5.041 -10.833 12.811 1.00 97.69 94 VAL A O 1
ATOM 715 N N . PRO A 1 95 ? -4.618 -13.001 13.272 1.00 97.19 95 PRO A N 1
ATOM 716 C CA . PRO A 1 95 ? -3.403 -12.735 14.034 1.00 97.19 95 PRO A CA 1
ATOM 717 C C . PRO A 1 95 ? -2.324 -12.075 13.172 1.00 97.19 95 PRO A C 1
ATOM 719 O O . PRO A 1 95 ? -2.267 -12.278 11.958 1.00 97.19 95 PRO A O 1
ATOM 722 N N . TRP A 1 96 ? -1.442 -11.306 13.809 1.00 96.62 96 TRP A N 1
ATOM 723 C CA . TRP A 1 96 ? -0.339 -10.618 13.132 1.00 96.62 96 TRP A CA 1
ATOM 724 C C . TRP A 1 96 ? 0.548 -11.584 12.342 1.00 96.62 96 TRP A C 1
ATOM 726 O O . TRP A 1 96 ? 0.901 -11.325 11.197 1.00 96.62 96 TRP A O 1
ATOM 736 N N . GLU A 1 97 ? 0.857 -12.727 12.940 1.00 97.25 97 GLU A N 1
ATOM 737 C CA . GLU A 1 97 ? 1.724 -13.761 12.393 1.00 97.25 97 GLU A CA 1
ATOM 738 C C . GLU A 1 97 ? 1.124 -14.350 11.114 1.00 97.25 97 GLU A C 1
ATOM 740 O O . GLU A 1 97 ? 1.820 -14.505 10.111 1.00 97.25 97 GLU A O 1
ATOM 745 N N . ALA A 1 98 ? -0.188 -14.606 11.119 1.00 97.62 98 ALA A N 1
ATOM 746 C CA . ALA A 1 98 ? -0.920 -15.066 9.946 1.00 97.62 98 ALA A CA 1
ATOM 747 C C . ALA A 1 98 ? -0.918 -14.003 8.838 1.00 97.62 98 ALA A C 1
ATOM 749 O O . ALA A 1 98 ? -0.613 -14.319 7.687 1.00 97.62 98 ALA A O 1
ATOM 750 N N . ALA A 1 99 ? -1.190 -12.740 9.188 1.00 97.44 99 ALA A N 1
ATOM 751 C CA . ALA A 1 99 ? -1.172 -11.626 8.244 1.00 97.44 99 ALA A CA 1
ATOM 752 C C . ALA A 1 99 ? 0.211 -11.434 7.604 1.00 97.44 99 ALA A C 1
ATOM 754 O O . ALA A 1 99 ? 0.309 -11.365 6.381 1.00 97.44 99 ALA A O 1
ATOM 755 N N . MET A 1 100 ? 1.282 -11.427 8.401 1.00 95.81 100 MET A N 1
ATOM 756 C CA . MET A 1 100 ? 2.661 -11.329 7.915 1.00 95.81 100 MET A CA 1
ATOM 757 C C . MET A 1 100 ? 3.064 -12.537 7.070 1.00 95.81 100 MET A C 1
ATOM 759 O O . MET A 1 100 ? 3.741 -12.376 6.053 1.00 95.81 100 MET A O 1
ATOM 763 N N . ALA A 1 101 ? 2.641 -13.746 7.445 1.00 93.31 101 ALA A N 1
ATOM 764 C CA . ALA A 1 101 ? 2.943 -14.951 6.684 1.00 93.31 101 ALA A CA 1
ATOM 765 C C . ALA A 1 101 ? 2.233 -14.967 5.323 1.00 93.31 101 ALA A C 1
ATOM 767 O O . ALA A 1 101 ? 2.805 -15.467 4.353 1.00 93.31 101 ALA A O 1
ATOM 768 N N . VAL A 1 102 ? 1.001 -14.463 5.216 1.00 95.12 102 VAL A N 1
ATOM 769 C CA . VAL A 1 102 ? 0.325 -14.298 3.916 1.00 95.12 102 VAL A CA 1
ATOM 770 C C . VAL A 1 102 ? 0.983 -13.171 3.127 1.00 95.12 102 VAL A C 1
ATOM 772 O O . VAL A 1 102 ? 1.385 -13.383 1.987 1.00 95.12 102 VAL A O 1
ATOM 775 N N . PHE A 1 103 ? 1.209 -12.020 3.753 1.00 94.25 103 PHE A N 1
ATOM 776 C CA . PHE A 1 103 ? 1.794 -10.856 3.098 1.00 94.25 103 PHE A CA 1
ATOM 777 C C . PHE A 1 103 ? 3.169 -11.151 2.476 1.00 94.25 103 PHE A C 1
ATOM 779 O O . PHE A 1 103 ? 3.405 -10.880 1.300 1.00 94.25 103 PHE A O 1
ATOM 786 N N . THR A 1 104 ? 4.074 -11.781 3.226 1.00 90.12 104 THR A N 1
ATOM 787 C CA . THR A 1 104 ? 5.443 -12.059 2.755 1.00 90.12 104 THR A CA 1
ATOM 788 C C . THR A 1 104 ? 5.524 -13.223 1.770 1.00 90.12 104 THR A C 1
ATOM 790 O O . THR A 1 104 ? 6.325 -13.168 0.840 1.00 90.12 104 THR A O 1
ATOM 793 N N . ASN A 1 105 ? 4.698 -14.264 1.931 1.00 87.75 105 ASN A N 1
ATOM 794 C CA . ASN A 1 105 ? 4.795 -15.482 1.115 1.00 87.75 105 ASN A CA 1
ATOM 795 C C . ASN A 1 105 ? 3.807 -15.530 -0.058 1.00 87.75 105 ASN A C 1
ATOM 797 O O . ASN A 1 105 ? 3.973 -16.359 -0.954 1.00 87.75 105 ASN A O 1
ATOM 801 N N . ARG A 1 106 ? 2.769 -14.686 -0.056 1.00 89.12 106 ARG A N 1
ATOM 802 C CA . ARG A 1 106 ? 1.749 -14.618 -1.113 1.00 89.12 106 ARG A CA 1
ATOM 803 C C . ARG A 1 106 ? 1.740 -13.251 -1.777 1.00 89.12 106 ARG A C 1
ATOM 805 O O . ARG A 1 106 ? 2.028 -13.176 -2.966 1.00 89.12 106 ARG A O 1
ATOM 812 N N . ASP A 1 107 ? 1.494 -12.178 -1.030 1.00 89.44 107 ASP A N 1
ATOM 813 C CA . ASP A 1 107 ? 1.274 -10.860 -1.639 1.00 89.44 107 ASP A CA 1
ATOM 814 C C . ASP A 1 107 ? 2.546 -10.283 -2.266 1.00 89.44 107 ASP A C 1
ATOM 816 O O . ASP A 1 107 ? 2.555 -9.939 -3.449 1.00 89.44 107 ASP A O 1
ATOM 820 N N . ILE A 1 108 ? 3.642 -10.205 -1.507 1.00 91.31 108 ILE A N 1
ATOM 821 C CA . ILE A 1 108 ? 4.902 -9.622 -1.987 1.00 91.31 108 ILE A CA 1
ATOM 822 C C . ILE A 1 108 ? 5.421 -10.319 -3.259 1.00 91.31 108 ILE A C 1
ATOM 824 O O . ILE A 1 108 ? 5.693 -9.610 -4.232 1.00 91.31 108 ILE A O 1
ATOM 828 N N . PRO A 1 109 ? 5.519 -11.664 -3.338 1.00 89.81 109 PRO A N 1
ATOM 829 C CA . PRO A 1 109 ? 5.939 -12.346 -4.563 1.00 89.81 109 PRO A CA 1
ATOM 830 C C . PRO A 1 109 ? 5.075 -11.999 -5.777 1.00 89.81 109 PRO A C 1
ATOM 832 O O . PRO A 1 109 ? 5.595 -11.781 -6.874 1.00 89.81 109 PRO A O 1
ATOM 835 N N . GLN A 1 110 ? 3.762 -11.893 -5.579 1.00 87.94 110 GLN A N 1
ATOM 836 C CA . GLN A 1 110 ? 2.840 -11.559 -6.655 1.00 87.94 110 GLN A CA 1
ATOM 837 C C . GLN A 1 110 ? 2.987 -10.105 -7.115 1.00 87.94 110 GLN A C 1
ATOM 839 O O . GLN A 1 110 ? 3.011 -9.835 -8.316 1.00 87.94 110 GLN A O 1
ATOM 844 N N . TRP A 1 111 ? 3.165 -9.161 -6.188 1.00 91.38 111 TRP A N 1
ATOM 845 C CA . TRP A 1 111 ? 3.398 -7.757 -6.531 1.00 91.38 111 TRP A CA 1
ATOM 846 C C . TRP A 1 111 ? 4.778 -7.504 -7.144 1.00 91.38 111 TRP A C 1
ATOM 848 O O . TRP A 1 111 ? 4.906 -6.623 -7.998 1.00 91.38 111 TRP A O 1
ATOM 858 N N . ILE A 1 112 ? 5.795 -8.299 -6.796 1.00 92.19 112 ILE A N 1
ATOM 859 C CA . ILE A 1 112 ? 7.070 -8.338 -7.528 1.00 92.19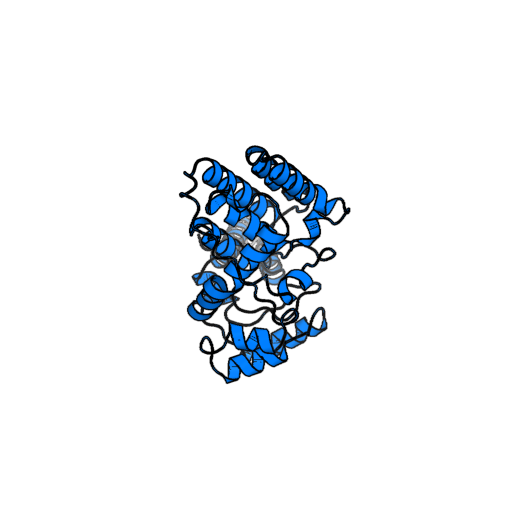 112 ILE A CA 1
ATOM 860 C C . ILE A 1 112 ? 6.818 -8.768 -8.978 1.00 92.19 112 ILE A C 1
ATOM 862 O O . ILE A 1 112 ? 7.278 -8.092 -9.900 1.00 92.19 112 ILE A O 1
ATOM 866 N N . GLY A 1 113 ? 6.058 -9.849 -9.186 1.00 87.50 113 GLY A N 1
ATOM 867 C CA . GLY A 1 113 ? 5.683 -10.332 -10.517 1.00 87.50 113 GLY A CA 1
ATOM 868 C C . GLY A 1 113 ? 4.921 -9.285 -11.333 1.00 87.50 113 GLY A C 1
ATOM 869 O O . GLY A 1 113 ? 5.300 -8.993 -12.466 1.00 87.50 113 GLY A O 1
ATOM 870 N N . ALA A 1 114 ? 3.904 -8.655 -10.743 1.00 88.62 114 ALA A N 1
ATOM 871 C CA . ALA A 1 114 ? 3.121 -7.602 -11.388 1.00 88.62 114 ALA A CA 1
ATOM 872 C C . ALA A 1 114 ? 3.981 -6.376 -11.744 1.00 88.62 114 ALA A C 1
ATOM 874 O O . ALA A 1 114 ? 3.856 -5.820 -12.835 1.00 88.62 114 ALA A O 1
ATOM 875 N N . THR A 1 115 ? 4.895 -5.980 -10.853 1.00 94.31 115 THR A N 1
ATOM 876 C CA . THR A 1 115 ? 5.832 -4.872 -11.090 1.00 94.31 115 THR A CA 1
ATOM 877 C C . THR A 1 115 ? 6.773 -5.183 -12.250 1.00 94.31 115 THR A C 1
ATOM 879 O O . THR A 1 115 ? 6.905 -4.370 -13.161 1.00 94.31 115 THR A O 1
ATOM 882 N N . ALA A 1 116 ? 7.378 -6.372 -12.256 1.00 92.81 116 ALA A N 1
ATOM 883 C CA . ALA A 1 116 ? 8.289 -6.801 -13.314 1.00 92.81 116 ALA A CA 1
ATOM 884 C C . ALA A 1 116 ? 7.597 -7.030 -14.663 1.00 92.81 116 ALA A C 1
ATOM 886 O O . ALA A 1 116 ? 8.226 -6.887 -15.707 1.00 92.81 116 ALA A O 1
ATOM 887 N N . HIS A 1 117 ? 6.308 -7.370 -14.654 1.00 90.81 117 HIS A N 1
ATOM 888 C CA . HIS A 1 117 ? 5.505 -7.430 -15.869 1.00 90.81 117 HIS A CA 1
ATOM 889 C C . HIS A 1 117 ? 5.234 -6.028 -16.438 1.00 90.81 117 HIS A C 1
ATOM 891 O O . HIS A 1 117 ? 5.277 -5.820 -17.648 1.00 90.81 117 HIS A O 1
ATOM 897 N N . ALA A 1 118 ? 4.965 -5.050 -15.571 1.00 92.50 118 ALA A N 1
ATOM 898 C CA . ALA A 1 118 ? 4.567 -3.712 -15.994 1.00 92.50 118 ALA A CA 1
ATOM 899 C C . ALA A 1 118 ? 5.743 -2.783 -16.353 1.00 92.50 118 ALA A C 1
ATOM 901 O O . ALA A 1 118 ? 5.564 -1.825 -17.119 1.00 92.50 118 ALA A O 1
ATOM 902 N N . LEU A 1 119 ? 6.933 -3.051 -15.806 1.00 95.94 119 LEU A N 1
ATOM 903 C CA . LEU A 1 119 ? 8.128 -2.225 -15.958 1.00 95.94 119 LEU A CA 1
ATOM 904 C C . LEU A 1 119 ? 9.312 -3.012 -16.543 1.00 95.94 119 LEU A C 1
ATOM 906 O O . LEU A 1 119 ? 9.619 -4.107 -16.076 1.00 95.94 119 LEU A O 1
ATOM 910 N N . PRO A 1 120 ? 10.041 -2.444 -17.521 1.00 94.94 120 PRO A N 1
ATOM 911 C CA . PRO A 1 120 ? 11.256 -3.064 -18.039 1.00 94.94 120 PRO A CA 1
ATOM 912 C C . PRO A 1 120 ? 12.405 -2.949 -17.029 1.00 94.94 120 PRO A C 1
ATOM 914 O O . PRO A 1 120 ? 12.380 -2.099 -16.147 1.00 94.94 120 PRO A O 1
ATOM 917 N N . ASN A 1 121 ? 13.466 -3.742 -17.207 1.00 95.88 121 ASN A N 1
ATOM 918 C CA . ASN A 1 121 ? 14.741 -3.605 -16.485 1.00 95.88 121 ASN A CA 1
ATOM 919 C C . ASN A 1 121 ? 14.681 -3.748 -14.946 1.00 95.88 121 ASN A C 1
ATOM 921 O O . ASN A 1 121 ? 15.645 -3.387 -14.274 1.00 95.88 121 ASN A O 1
ATOM 925 N N . CYS A 1 122 ? 13.618 -4.322 -14.368 1.00 94.25 122 CYS A N 1
ATOM 926 C CA . CYS A 1 122 ? 13.530 -4.563 -12.918 1.00 94.25 122 CYS A CA 1
ATOM 927 C C . CYS A 1 122 ? 14.692 -5.401 -12.358 1.00 94.25 122 CYS A C 1
ATOM 929 O O . CYS A 1 122 ? 15.113 -5.170 -11.231 1.00 94.25 122 CYS A O 1
ATOM 931 N N . ALA A 1 123 ? 15.251 -6.322 -13.149 1.00 90.88 123 ALA A N 1
ATOM 932 C CA . ALA A 1 123 ? 16.401 -7.139 -12.752 1.00 90.88 123 ALA A CA 1
ATOM 933 C C . ALA A 1 123 ? 17.720 -6.349 -12.608 1.00 90.88 123 ALA A C 1
ATOM 935 O O . ALA A 1 123 ? 18.692 -6.893 -12.097 1.00 90.88 123 ALA A O 1
ATOM 936 N N . LEU A 1 124 ? 17.769 -5.090 -13.063 1.00 93.06 124 LEU A N 1
ATOM 937 C CA . LEU A 1 124 ? 18.930 -4.204 -12.909 1.00 93.06 124 LEU A CA 1
ATOM 938 C C . LEU A 1 124 ? 18.860 -3.342 -11.639 1.00 93.06 124 LEU A C 1
ATOM 940 O O . LEU A 1 124 ? 19.790 -2.589 -11.362 1.00 93.06 124 LEU A O 1
ATOM 944 N N . LEU A 1 125 ? 17.752 -3.405 -10.898 1.00 94.50 125 LEU A N 1
ATOM 945 C CA . LEU A 1 125 ? 17.580 -2.672 -9.650 1.00 94.50 125 LEU A CA 1
ATOM 946 C C . LEU A 1 125 ? 18.145 -3.467 -8.471 1.00 94.50 125 LEU A C 1
ATOM 948 O O . LEU A 1 125 ? 18.071 -4.696 -8.443 1.00 94.50 125 LEU A O 1
ATOM 952 N N . SER A 1 126 ? 18.626 -2.756 -7.450 1.00 95.25 126 SER A N 1
ATOM 953 C CA . SER A 1 126 ? 18.830 -3.361 -6.134 1.00 95.25 126 SER A CA 1
ATOM 954 C C . SER A 1 126 ? 17.493 -3.868 -5.563 1.00 95.25 126 SER A C 1
ATOM 956 O O . SER A 1 126 ? 16.425 -3.341 -5.915 1.00 95.25 126 SER A O 1
ATOM 958 N N . PRO A 1 127 ? 17.514 -4.855 -4.648 1.00 95.06 127 PRO A N 1
ATOM 959 C CA . PRO A 1 127 ? 16.306 -5.322 -3.971 1.00 95.06 127 PRO A CA 1
ATOM 960 C C . PRO A 1 127 ? 15.524 -4.196 -3.275 1.00 95.06 127 PRO A C 1
ATOM 962 O O . PRO A 1 127 ? 14.294 -4.235 -3.244 1.00 95.06 127 PRO A O 1
ATOM 965 N N . THR A 1 128 ? 16.211 -3.172 -2.757 1.00 97.12 128 THR A N 1
ATOM 966 C CA . THR A 1 128 ? 15.577 -1.990 -2.155 1.00 97.12 128 THR A CA 1
ATOM 967 C C . THR A 1 128 ? 14.861 -1.129 -3.200 1.00 97.12 128 THR A C 1
ATOM 969 O O . THR A 1 128 ? 13.680 -0.824 -3.027 1.00 97.12 128 THR A O 1
ATOM 972 N N . CYS A 1 129 ? 15.505 -0.806 -4.328 1.00 98.12 129 CYS A N 1
ATOM 973 C CA . CYS A 1 129 ? 14.870 -0.046 -5.414 1.00 98.12 129 CYS A CA 1
ATOM 974 C C . CYS A 1 129 ? 13.656 -0.774 -6.010 1.00 98.12 129 CYS A C 1
ATOM 976 O O . CYS A 1 129 ? 12.611 -0.160 -6.235 1.00 98.12 129 CYS A O 1
ATOM 978 N N . LEU A 1 130 ? 13.765 -2.089 -6.245 1.00 97.56 130 LEU A N 1
ATOM 979 C CA . LEU A 1 130 ? 12.629 -2.895 -6.703 1.00 97.56 130 LEU A CA 1
ATOM 980 C C . LEU A 1 130 ? 11.489 -2.863 -5.678 1.00 97.56 130 LEU A C 1
ATOM 982 O O . LEU A 1 130 ? 10.332 -2.676 -6.048 1.00 97.56 130 LEU A O 1
ATOM 986 N N . GLY A 1 131 ? 11.819 -2.995 -4.394 1.00 97.12 131 GLY A N 1
ATOM 987 C CA . GLY A 1 131 ? 10.857 -2.952 -3.300 1.00 97.12 131 GLY A CA 1
ATOM 988 C C . GLY A 1 131 ? 10.083 -1.638 -3.196 1.00 97.12 131 GLY A C 1
ATOM 989 O O . GLY A 1 131 ? 8.881 -1.655 -2.942 1.00 97.12 131 GLY A O 1
ATOM 990 N N . VAL A 1 132 ? 10.716 -0.502 -3.489 1.00 98.56 132 VAL A N 1
ATOM 991 C CA . VAL A 1 132 ? 10.013 0.788 -3.564 1.00 98.56 132 VAL A CA 1
ATOM 992 C C . VAL A 1 132 ? 8.994 0.817 -4.709 1.00 98.56 132 VAL A C 1
ATOM 994 O O . VAL A 1 132 ? 7.871 1.286 -4.520 1.00 98.56 132 VAL A O 1
ATOM 997 N N . LEU A 1 133 ? 9.334 0.284 -5.888 1.00 98.44 133 LEU A N 1
ATOM 998 C CA . LEU A 1 133 ? 8.379 0.198 -7.003 1.00 98.44 133 LEU A CA 1
ATOM 999 C C . LEU A 1 133 ? 7.234 -0.775 -6.695 1.00 98.44 133 LEU A C 1
ATOM 1001 O O . LEU A 1 133 ? 6.088 -0.506 -7.056 1.00 98.44 133 LEU A O 1
ATOM 1005 N N . VAL A 1 134 ? 7.524 -1.858 -5.969 1.00 96.94 134 VAL A N 1
ATOM 1006 C CA . VAL A 1 134 ? 6.505 -2.760 -5.420 1.00 96.94 134 VAL A CA 1
ATOM 1007 C C . VAL A 1 134 ? 5.588 -2.011 -4.451 1.00 96.94 134 VAL A C 1
ATOM 1009 O O . VAL A 1 134 ? 4.376 -2.135 -4.584 1.00 96.94 134 VAL A O 1
ATOM 1012 N N . SER A 1 135 ? 6.115 -1.173 -3.549 1.00 97.06 135 SER A N 1
ATOM 1013 C CA . SER A 1 135 ? 5.293 -0.333 -2.660 1.00 97.06 135 SER A CA 1
ATOM 1014 C C . SER A 1 135 ? 4.373 0.611 -3.435 1.00 97.06 135 SER A C 1
ATOM 1016 O O . SER A 1 135 ? 3.174 0.689 -3.147 1.00 97.06 135 SER A O 1
ATOM 1018 N N . LEU A 1 136 ? 4.901 1.302 -4.449 1.00 96.81 136 LEU A N 1
ATOM 1019 C CA . LEU A 1 136 ? 4.105 2.182 -5.303 1.00 96.81 136 LEU A CA 1
ATOM 1020 C C . LEU A 1 136 ? 2.954 1.412 -5.970 1.00 96.81 136 LEU A C 1
ATOM 1022 O O . LEU A 1 136 ? 1.804 1.862 -5.938 1.00 96.81 136 LEU A O 1
ATOM 1026 N N . ASN A 1 137 ? 3.248 0.237 -6.529 1.00 94.62 137 ASN A N 1
ATOM 1027 C CA . ASN A 1 137 ? 2.260 -0.601 -7.204 1.00 94.62 137 ASN A CA 1
ATOM 1028 C C . ASN A 1 137 ? 1.256 -1.217 -6.235 1.00 94.62 137 ASN A C 1
ATOM 1030 O O . ASN A 1 137 ? 0.071 -1.253 -6.549 1.00 94.62 137 ASN A O 1
ATOM 1034 N N . TYR A 1 138 ? 1.673 -1.591 -5.028 1.00 91.38 138 TYR A N 1
ATOM 1035 C CA . TYR A 1 138 ? 0.753 -2.022 -3.979 1.00 91.38 138 TYR A CA 1
ATOM 1036 C C . TYR A 1 138 ? -0.279 -0.925 -3.674 1.00 91.38 138 TYR A C 1
ATOM 1038 O O . TYR A 1 138 ? -1.471 -1.186 -3.516 1.00 91.38 138 TYR A O 1
ATOM 1046 N N . ASN A 1 139 ? 0.148 0.338 -3.656 1.00 90.88 139 ASN A N 1
ATOM 1047 C CA . ASN A 1 139 ? -0.731 1.469 -3.374 1.00 90.88 139 ASN A CA 1
ATOM 1048 C C . ASN A 1 139 ? -1.664 1.848 -4.533 1.00 90.88 139 ASN A C 1
ATOM 1050 O O . ASN A 1 139 ? -2.808 2.249 -4.297 1.00 90.88 139 ASN A O 1
ATOM 1054 N N . ARG A 1 140 ? -1.155 1.787 -5.768 1.00 89.94 140 ARG A N 1
ATOM 1055 C CA . ARG A 1 140 ? -1.787 2.400 -6.950 1.00 89.94 140 ARG A CA 1
ATOM 1056 C C . ARG A 1 140 ? -2.158 1.428 -8.071 1.00 89.94 140 ARG A C 1
ATOM 1058 O O . ARG A 1 140 ? -2.769 1.856 -9.048 1.00 89.94 140 ARG A O 1
ATOM 1065 N N . GLY A 1 141 ? -1.820 0.150 -7.941 1.00 89.69 141 GLY A N 1
ATOM 1066 C CA . GLY A 1 141 ? -1.855 -0.816 -9.037 1.00 89.69 141 GLY A CA 1
ATOM 1067 C C . GLY A 1 141 ? -0.807 -0.516 -10.114 1.00 89.69 141 GLY A C 1
ATOM 1068 O O . GLY A 1 141 ? -0.066 0.459 -10.026 1.00 89.69 141 GLY A O 1
ATOM 1069 N N . THR A 1 142 ? -0.767 -1.341 -11.161 1.00 90.94 142 THR A N 1
ATOM 1070 C CA . THR A 1 142 ? 0.185 -1.192 -12.280 1.00 90.94 142 THR A CA 1
ATOM 1071 C C . THR A 1 142 ? -0.412 -0.469 -13.494 1.00 90.94 142 THR A C 1
ATOM 1073 O O . THR A 1 142 ? 0.326 0.034 -14.339 1.00 90.94 142 THR A O 1
ATOM 1076 N N . GLY A 1 143 ? -1.740 -0.335 -13.582 1.00 87.69 143 GLY A N 1
ATOM 1077 C CA . GLY A 1 143 ? -2.415 0.298 -14.730 1.00 87.69 143 GLY A CA 1
ATOM 1078 C C . GLY A 1 143 ? -1.991 1.749 -15.010 1.00 87.69 143 GLY A C 1
ATOM 1079 O O . GLY A 1 143 ? -2.049 2.217 -16.147 1.00 87.69 143 GLY A O 1
ATOM 1080 N N . GLY A 1 144 ? -1.481 2.459 -13.999 1.00 91.06 144 GLY A N 1
ATOM 1081 C CA . GLY A 1 144 ? -0.977 3.826 -14.148 1.00 91.06 144 GLY A CA 1
ATOM 1082 C C . GLY A 1 144 ? 0.227 3.974 -15.083 1.00 91.06 144 GLY A C 1
ATOM 1083 O O . GLY A 1 144 ? 0.536 5.077 -15.521 1.00 91.06 144 GLY A O 1
ATOM 1084 N N . TYR A 1 145 ? 0.906 2.882 -15.428 1.00 95.25 145 TYR A N 1
ATOM 1085 C CA . TYR A 1 145 ? 2.017 2.925 -16.375 1.00 95.25 145 TYR A CA 1
ATOM 1086 C C . TYR A 1 145 ? 1.586 3.077 -17.842 1.00 95.25 145 TYR A C 1
ATOM 1088 O O . TYR A 1 145 ? 2.438 3.345 -18.690 1.00 95.25 145 TYR A O 1
ATOM 1096 N N . THR A 1 146 ? 0.299 2.896 -18.153 1.00 92.88 146 THR A N 1
ATOM 1097 C CA . THR A 1 146 ? -0.253 3.009 -19.517 1.00 92.88 146 THR A CA 1
ATOM 1098 C C . THR A 1 146 ? -1.486 3.901 -19.608 1.00 92.88 146 THR A C 1
ATOM 1100 O O . THR A 1 146 ? -1.821 4.331 -20.700 1.00 92.88 146 THR A O 1
ATOM 1103 N N . ALA A 1 147 ? -2.164 4.193 -18.497 1.00 90.69 147 ALA A N 1
ATOM 1104 C CA . ALA A 1 147 ? -3.316 5.091 -18.496 1.00 90.69 147 ALA A CA 1
ATOM 1105 C C . ALA A 1 147 ? -2.903 6.546 -18.785 1.00 90.69 147 ALA A C 1
ATOM 1107 O O . ALA A 1 147 ? -1.935 7.028 -18.196 1.00 90.69 147 ALA A O 1
ATOM 1108 N N . ASP A 1 148 ? -3.667 7.268 -19.612 1.00 89.19 148 ASP A N 1
ATOM 1109 C CA . ASP A 1 148 ? -3.312 8.617 -20.096 1.00 89.19 148 ASP A CA 1
ATOM 1110 C C . ASP A 1 148 ? -3.611 9.762 -19.114 1.00 89.19 148 ASP A C 1
ATOM 1112 O O . ASP A 1 148 ? -3.047 10.853 -19.232 1.00 89.19 148 ASP A O 1
ATOM 1116 N N . GLY A 1 149 ? -4.432 9.526 -18.086 1.00 89.88 149 GLY A N 1
ATOM 1117 C CA . GLY A 1 149 ? -4.849 10.565 -17.137 1.00 89.88 149 GLY A CA 1
ATOM 1118 C C . GLY A 1 149 ? -3.680 11.293 -16.452 1.00 89.88 149 GLY A C 1
ATOM 1119 O O . GLY A 1 149 ? -2.659 10.680 -16.122 1.00 89.88 149 GLY A O 1
ATOM 1120 N N . ASP A 1 150 ? -3.828 12.600 -16.192 1.00 93.56 150 ASP A N 1
ATOM 1121 C CA . ASP A 1 150 ? -2.762 13.435 -15.600 1.00 93.56 150 ASP A CA 1
ATOM 1122 C C . ASP A 1 150 ? -2.274 12.901 -14.247 1.00 93.56 150 ASP A C 1
ATOM 1124 O O . ASP A 1 150 ? -1.083 12.932 -13.944 1.00 93.56 150 ASP A O 1
ATOM 1128 N N . ARG A 1 151 ? -3.168 12.301 -13.458 1.00 92.69 151 ARG A N 1
ATOM 1129 C CA . ARG A 1 151 ? -2.828 11.661 -12.178 1.00 92.69 151 ARG A CA 1
ATOM 1130 C C . ARG A 1 151 ? -1.825 10.503 -12.277 1.00 92.69 151 ARG A C 1
ATOM 1132 O O . ARG A 1 151 ? -1.406 9.991 -11.240 1.00 92.69 151 ARG A O 1
ATOM 1139 N N . TYR A 1 152 ? -1.506 10.037 -13.484 1.00 95.00 152 TYR A N 1
ATOM 1140 C CA . TYR A 1 152 ? -0.552 8.960 -13.764 1.00 95.00 152 TYR A CA 1
ATOM 1141 C C . TYR A 1 152 ? 0.723 9.433 -14.461 1.00 95.00 152 TYR A C 1
ATOM 1143 O O . TYR A 1 152 ? 1.590 8.616 -14.769 1.00 95.00 152 TYR A O 1
ATOM 1151 N N . ARG A 1 153 ? 0.873 10.745 -14.667 1.00 96.88 153 ARG A N 1
ATOM 1152 C CA . ARG A 1 153 ? 2.026 11.349 -15.338 1.00 96.88 153 ARG A CA 1
ATOM 1153 C C . ARG A 1 153 ? 3.360 10.852 -14.783 1.00 96.88 153 ARG A C 1
ATOM 1155 O O . ARG A 1 153 ? 4.212 10.410 -15.548 1.00 96.88 153 ARG A O 1
ATOM 1162 N N . GLU A 1 154 ? 3.527 10.861 -13.464 1.00 98.19 154 GLU A N 1
ATOM 1163 C CA . GLU A 1 154 ? 4.768 10.429 -12.822 1.00 98.19 154 GLU A CA 1
ATOM 1164 C C . GLU A 1 154 ? 4.990 8.912 -12.938 1.00 98.19 154 GLU A C 1
ATOM 1166 O O . GLU A 1 154 ? 6.122 8.481 -13.128 1.00 98.19 154 GLU A O 1
ATOM 1171 N N . MET A 1 155 ? 3.933 8.088 -12.928 1.00 98.19 155 MET A N 1
ATOM 1172 C CA . MET A 1 155 ? 4.066 6.644 -13.180 1.00 98.19 155 MET A CA 1
ATOM 1173 C C . MET A 1 155 ? 4.529 6.369 -14.617 1.00 98.19 155 MET A C 1
ATOM 1175 O O . MET A 1 155 ? 5.467 5.597 -14.819 1.00 98.19 155 MET A O 1
ATOM 1179 N N . ARG A 1 156 ? 3.949 7.042 -15.621 1.00 98.19 156 ARG A N 1
ATOM 1180 C CA . ARG A 1 156 ? 4.408 6.935 -17.019 1.00 98.19 156 ARG A CA 1
ATOM 1181 C C . ARG A 1 156 ? 5.861 7.392 -17.177 1.00 98.19 156 ARG A C 1
ATOM 1183 O O . ARG A 1 156 ? 6.646 6.717 -17.842 1.00 98.19 156 ARG A O 1
ATOM 1190 N N . ALA A 1 157 ? 6.246 8.479 -16.510 1.00 98.56 157 ALA A N 1
ATOM 1191 C CA . ALA A 1 157 ? 7.629 8.948 -16.487 1.00 98.56 157 ALA A CA 1
ATOM 1192 C C . ALA A 1 157 ? 8.581 7.938 -15.817 1.00 98.56 157 ALA A C 1
ATOM 1194 O O . ALA A 1 157 ? 9.680 7.720 -16.323 1.00 98.56 157 ALA A O 1
ATOM 1195 N N . ILE A 1 158 ? 8.157 7.257 -14.741 1.00 98.75 158 ILE A N 1
ATOM 1196 C CA . ILE A 1 158 ? 8.932 6.171 -14.114 1.00 98.75 158 ILE A CA 1
ATOM 1197 C C . ILE A 1 158 ? 9.141 5.030 -15.114 1.00 98.75 158 ILE A C 1
ATOM 1199 O O . ILE A 1 158 ? 10.263 4.550 -15.254 1.00 98.75 158 ILE A O 1
ATOM 1203 N N . LYS A 1 159 ? 8.109 4.626 -15.867 1.00 98.56 159 LYS A N 1
ATOM 1204 C CA . LYS A 1 159 ? 8.254 3.599 -16.914 1.00 98.56 159 LYS A CA 1
ATOM 1205 C C . LYS A 1 159 ? 9.244 4.015 -18.003 1.00 98.56 159 LYS A C 1
ATOM 1207 O O . LYS A 1 159 ? 10.074 3.198 -18.403 1.00 98.56 159 LYS A O 1
ATOM 1212 N N . ALA A 1 160 ? 9.209 5.273 -18.439 1.00 98.56 160 ALA A N 1
ATOM 1213 C CA . ALA A 1 160 ? 10.180 5.807 -19.394 1.00 98.56 160 ALA A CA 1
ATOM 1214 C C . ALA A 1 160 ? 11.613 5.812 -18.824 1.00 98.56 160 ALA A C 1
ATOM 1216 O O . ALA A 1 160 ? 12.545 5.374 -19.499 1.00 98.56 160 ALA A O 1
ATOM 1217 N N . ALA A 1 161 ? 11.792 6.220 -17.563 1.00 98.69 161 ALA A N 1
ATOM 1218 C CA . ALA A 1 161 ? 13.083 6.187 -16.876 1.00 98.69 161 ALA A CA 1
ATOM 1219 C C . ALA A 1 161 ? 13.624 4.754 -16.728 1.00 98.69 161 ALA A C 1
ATOM 1221 O O . ALA A 1 161 ? 14.802 4.516 -16.993 1.00 98.69 161 ALA A O 1
ATOM 1222 N N . MET A 1 162 ? 12.763 3.788 -16.388 1.00 98.50 162 MET A N 1
ATOM 1223 C CA . MET A 1 162 ? 13.111 2.364 -16.345 1.00 98.50 162 MET A CA 1
ATOM 1224 C C . MET A 1 162 ? 13.560 1.854 -17.719 1.00 98.50 162 MET A C 1
ATOM 1226 O O . MET A 1 162 ? 14.583 1.177 -17.807 1.00 98.50 162 MET A O 1
ATOM 1230 N N . ALA A 1 163 ? 12.851 2.205 -18.799 1.00 98.19 163 ALA A N 1
ATOM 1231 C CA . ALA A 1 163 ? 13.211 1.809 -20.164 1.00 98.19 163 ALA A CA 1
ATOM 1232 C C . ALA A 1 163 ? 14.574 2.380 -20.591 1.00 98.19 163 ALA A C 1
ATOM 1234 O O . ALA A 1 163 ? 15.413 1.651 -21.117 1.00 98.19 163 ALA A O 1
ATOM 1235 N N . ALA A 1 164 ? 14.823 3.653 -20.276 1.00 98.25 164 ALA A N 1
ATOM 1236 C CA . ALA A 1 164 ? 16.088 4.337 -20.535 1.00 98.25 164 ALA A CA 1
ATOM 1237 C C . ALA A 1 164 ? 17.219 3.953 -19.559 1.00 98.25 164 ALA A C 1
ATOM 1239 O O . ALA A 1 164 ? 18.321 4.487 -19.667 1.00 98.25 164 ALA A O 1
ATOM 1240 N N . LYS A 1 165 ? 16.955 3.071 -18.580 1.00 98.00 165 LYS A N 1
ATOM 1241 C CA . LYS A 1 165 ? 17.867 2.730 -17.469 1.00 98.00 165 LYS A CA 1
ATOM 1242 C C . LYS A 1 165 ? 18.335 3.957 -16.667 1.00 98.00 165 LYS A C 1
ATOM 1244 O O . LYS A 1 165 ? 19.355 3.919 -15.984 1.00 98.00 165 LYS A O 1
ATOM 1249 N N . ASN A 1 166 ? 17.568 5.046 -16.706 1.00 98.19 166 ASN A N 1
ATOM 1250 C CA . ASN A 1 166 ? 17.812 6.258 -15.934 1.00 98.19 166 ASN A CA 1
ATOM 1251 C C . ASN A 1 166 ? 17.178 6.138 -14.539 1.00 98.19 166 ASN A C 1
ATOM 1253 O O . ASN A 1 166 ? 16.280 6.893 -14.167 1.00 98.19 166 ASN A O 1
ATOM 1257 N N . PHE A 1 167 ? 17.636 5.163 -13.753 1.00 98.00 167 PHE A N 1
ATOM 1258 C CA . PHE A 1 167 ? 17.070 4.894 -12.426 1.00 98.00 167 PHE A CA 1
ATOM 1259 C C . PHE A 1 167 ? 17.245 6.074 -11.459 1.00 98.00 167 PHE A C 1
ATOM 1261 O O . PHE A 1 167 ? 16.413 6.281 -10.581 1.00 98.00 167 PHE A O 1
ATOM 1268 N N . LYS A 1 168 ? 18.277 6.903 -11.668 1.00 98.12 168 LYS A N 1
ATOM 1269 C CA . LYS A 1 168 ? 18.551 8.108 -10.869 1.00 98.12 168 LYS A CA 1
ATOM 1270 C C . LYS A 1 168 ? 17.438 9.160 -10.942 1.00 98.12 168 LYS A C 1
ATOM 1272 O O . LYS A 1 168 ? 17.335 9.976 -10.034 1.00 98.12 168 LYS A O 1
ATOM 1277 N N . ALA A 1 169 ? 16.599 9.143 -11.981 1.00 98.38 169 ALA A N 1
ATOM 1278 C CA . ALA A 1 169 ? 15.465 10.060 -12.099 1.00 98.38 169 ALA A CA 1
ATOM 1279 C C . ALA A 1 169 ? 14.259 9.662 -11.228 1.00 98.38 169 ALA A C 1
ATOM 1281 O O . ALA A 1 169 ? 13.430 10.511 -10.903 1.00 98.38 169 ALA A O 1
ATOM 1282 N N . ILE A 1 170 ? 14.144 8.386 -10.841 1.00 98.69 170 ILE A N 1
ATOM 1283 C CA . ILE A 1 170 ? 12.945 7.836 -10.187 1.00 98.69 170 ILE A CA 1
ATOM 1284 C C . ILE A 1 170 ? 12.618 8.513 -8.843 1.00 98.69 170 ILE A C 1
ATOM 1286 O O . ILE A 1 170 ? 11.444 8.829 -8.650 1.00 98.69 170 ILE A O 1
ATOM 1290 N N . PRO A 1 171 ? 13.578 8.822 -7.946 1.00 98.69 171 PRO A N 1
ATOM 1291 C CA . PRO A 1 171 ? 13.268 9.514 -6.693 1.00 98.69 171 PRO A CA 1
ATOM 1292 C C . PRO A 1 171 ? 12.544 10.852 -6.893 1.00 98.69 171 PRO A C 1
ATOM 1294 O O . PRO A 1 171 ? 11.531 11.107 -6.251 1.00 98.69 171 PRO A O 1
ATOM 1297 N N . ALA A 1 172 ? 12.997 11.678 -7.843 1.00 98.56 172 ALA A N 1
ATOM 1298 C CA . ALA A 1 172 ? 12.355 12.962 -8.128 1.00 98.56 172 ALA A CA 1
ATOM 1299 C C . ALA A 1 172 ? 10.935 12.791 -8.699 1.00 98.56 172 ALA A C 1
ATOM 1301 O O . ALA A 1 172 ? 10.056 13.610 -8.441 1.00 98.56 172 ALA A O 1
ATOM 1302 N N . LEU A 1 173 ? 10.690 11.713 -9.452 1.00 98.69 173 LEU A N 1
ATOM 1303 C CA . LEU A 1 173 ? 9.358 11.378 -9.961 1.00 98.69 173 LEU A CA 1
ATOM 1304 C C . LEU A 1 173 ? 8.422 10.893 -8.847 1.00 98.69 173 LEU A C 1
ATOM 1306 O O . LEU A 1 173 ? 7.240 11.233 -8.862 1.00 98.69 173 LEU A O 1
ATOM 1310 N N . LEU A 1 174 ? 8.940 10.135 -7.875 1.00 98.31 174 LEU A N 1
ATOM 1311 C CA . LEU A 1 174 ? 8.196 9.753 -6.674 1.00 98.31 174 LEU A CA 1
ATOM 1312 C C . LEU A 1 174 ? 7.816 11.000 -5.865 1.00 98.31 174 LEU A C 1
ATOM 1314 O O . LEU A 1 174 ? 6.631 11.203 -5.610 1.00 98.31 174 LEU A O 1
ATOM 1318 N N . ASP A 1 175 ? 8.775 11.883 -5.571 1.00 97.69 175 ASP A N 1
ATOM 1319 C CA . ASP A 1 175 ? 8.522 13.155 -4.878 1.00 97.69 175 ASP A CA 1
ATOM 1320 C C . ASP A 1 175 ? 7.501 14.026 -5.622 1.00 97.69 175 ASP A C 1
ATOM 1322 O O . ASP A 1 175 ? 6.531 14.501 -5.033 1.00 97.69 175 ASP A O 1
ATOM 1326 N N . GLY A 1 176 ? 7.663 14.187 -6.939 1.00 97.00 176 GLY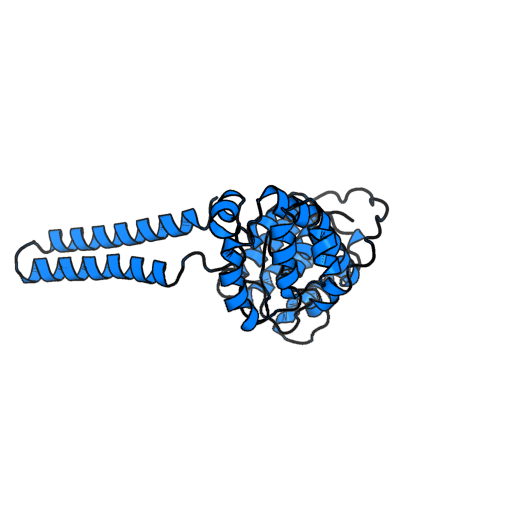 A N 1
ATOM 1327 C CA . GLY A 1 176 ? 6.743 14.964 -7.772 1.00 97.00 176 GLY A CA 1
ATOM 1328 C C . GLY A 1 176 ? 5.318 14.402 -7.793 1.00 97.00 176 GLY A C 1
ATOM 1329 O O . GLY A 1 176 ? 4.352 15.156 -7.933 1.00 97.00 176 GLY A O 1
ATOM 1330 N N . MET A 1 177 ? 5.158 13.090 -7.588 1.00 96.94 177 MET A N 1
ATOM 1331 C CA . MET A 1 177 ? 3.847 12.442 -7.522 1.00 96.94 177 MET A CA 1
ATOM 1332 C C . MET A 1 177 ? 3.055 12.871 -6.280 1.00 96.94 177 MET A C 1
ATOM 1334 O O . MET A 1 177 ? 1.824 12.799 -6.294 1.00 96.94 177 MET A O 1
ATOM 1338 N N . ALA A 1 178 ? 3.723 13.356 -5.225 1.00 93.81 178 ALA A N 1
ATOM 1339 C CA . ALA A 1 178 ? 3.082 13.815 -3.993 1.00 93.81 178 ALA A CA 1
ATOM 1340 C C . ALA A 1 178 ? 2.045 14.924 -4.230 1.00 93.81 178 ALA A C 1
ATOM 1342 O O . ALA A 1 178 ? 1.071 14.996 -3.485 1.00 93.81 178 ALA A O 1
ATOM 1343 N N . ARG A 1 179 ? 2.175 15.705 -5.315 1.00 94.69 179 ARG A N 1
ATOM 1344 C CA . ARG A 1 179 ? 1.228 16.763 -5.725 1.00 94.69 179 ARG A CA 1
ATOM 1345 C C . ARG A 1 179 ? -0.242 16.329 -5.784 1.00 94.69 179 ARG A C 1
ATOM 1347 O O . ARG A 1 179 ? -1.127 17.175 -5.796 1.00 94.69 179 ARG A O 1
ATOM 1354 N N . LEU A 1 180 ? -0.509 15.026 -5.913 1.00 89.38 180 LEU A N 1
ATOM 1355 C CA . LEU A 1 180 ? -1.866 14.486 -5.999 1.00 89.38 180 LEU A CA 1
ATOM 1356 C C . LEU A 1 180 ? -2.583 14.485 -4.643 1.00 89.38 180 LEU A C 1
ATOM 1358 O O . LEU A 1 180 ? -3.782 14.213 -4.600 1.00 89.38 180 LEU A O 1
ATOM 1362 N N . TRP A 1 181 ? -1.870 14.761 -3.546 1.00 88.50 181 TRP A N 1
ATOM 1363 C CA . TRP A 1 181 ? -2.408 14.705 -2.193 1.00 88.50 181 TRP A CA 1
ATOM 1364 C C . TRP A 1 181 ? -1.870 15.834 -1.319 1.00 88.50 181 TRP A C 1
ATOM 1366 O O . TRP A 1 181 ? -0.707 16.209 -1.396 1.00 88.50 181 TRP A O 1
ATOM 1376 N N . THR A 1 182 ? -2.718 16.326 -0.421 1.00 76.88 182 THR A N 1
ATOM 1377 C CA . THR A 1 182 ? -2.348 17.335 0.581 1.00 76.88 182 THR A CA 1
ATOM 1378 C C . THR A 1 182 ? -1.897 16.717 1.907 1.00 76.88 182 THR A C 1
ATOM 1380 O O . THR A 1 182 ? -1.266 17.391 2.714 1.00 76.88 182 THR A O 1
ATOM 1383 N N . SER A 1 183 ? -2.201 15.438 2.156 1.00 70.38 183 SER A N 1
ATOM 1384 C CA . SER A 1 183 ? -1.806 14.720 3.373 1.00 70.38 183 SER A CA 1
ATOM 1385 C C . SER A 1 183 ? -1.791 13.197 3.169 1.00 70.38 183 SER A C 1
ATOM 1387 O O . SER A 1 183 ? -2.261 12.679 2.153 1.00 70.38 183 SER A O 1
ATOM 1389 N N . GLY A 1 184 ? -1.203 12.463 4.121 1.00 73.94 184 GLY A N 1
ATOM 1390 C CA . GLY A 1 184 ? -1.148 10.996 4.135 1.00 73.94 184 GLY A CA 1
ATOM 1391 C C . GLY A 1 184 ? -0.234 10.409 3.057 1.00 73.94 184 GLY A C 1
ATOM 1392 O O . GLY A 1 184 ? 0.929 10.105 3.320 1.00 73.94 184 GLY A O 1
ATOM 1393 N N . ILE A 1 185 ? -0.753 10.272 1.832 1.00 85.25 185 ILE A N 1
ATOM 1394 C CA . ILE A 1 185 ? -0.052 9.619 0.717 1.00 85.25 185 ILE A CA 1
ATOM 1395 C C . ILE A 1 185 ? 1.145 10.443 0.226 1.00 85.25 185 ILE A C 1
ATOM 1397 O O . ILE A 1 185 ? 2.150 9.859 -0.174 1.00 85.25 185 ILE A O 1
ATOM 1401 N N . ALA A 1 186 ? 1.091 11.775 0.301 1.00 89.62 186 ALA A N 1
ATOM 1402 C CA . ALA A 1 186 ? 2.244 12.619 -0.023 1.00 89.62 186 ALA A CA 1
ATOM 1403 C C . ALA A 1 186 ? 3.491 12.199 0.782 1.00 89.62 186 ALA A C 1
ATOM 1405 O O . ALA A 1 186 ? 4.547 11.942 0.212 1.00 89.62 186 ALA A O 1
ATOM 1406 N N . GLY A 1 187 ? 3.337 11.984 2.095 1.00 89.88 187 GLY A N 1
ATOM 1407 C CA . GLY A 1 187 ? 4.423 11.505 2.954 1.00 89.88 187 GLY A CA 1
ATOM 1408 C C . GLY A 1 187 ? 4.942 10.114 2.575 1.00 89.88 187 GLY A C 1
ATOM 1409 O O . GLY A 1 187 ? 6.141 9.869 2.685 1.00 89.88 187 GLY A O 1
ATOM 1410 N N . ARG A 1 188 ? 4.069 9.218 2.092 1.00 93.69 188 ARG A N 1
ATOM 1411 C CA . ARG A 1 188 ? 4.472 7.902 1.567 1.00 93.69 188 ARG A CA 1
ATOM 1412 C C . ARG A 1 188 ? 5.385 8.042 0.352 1.00 93.69 188 ARG A C 1
ATOM 1414 O O . ARG A 1 188 ? 6.397 7.357 0.280 1.00 93.69 188 ARG A O 1
ATOM 1421 N N . ARG A 1 189 ? 5.045 8.935 -0.583 1.00 96.56 189 ARG A N 1
ATOM 1422 C CA . ARG A 1 189 ? 5.844 9.178 -1.795 1.00 96.56 189 ARG A CA 1
ATOM 1423 C C . ARG A 1 189 ? 7.244 9.697 -1.473 1.00 96.56 189 ARG A C 1
ATOM 1425 O O . ARG A 1 189 ? 8.200 9.215 -2.068 1.00 96.56 189 ARG A O 1
ATOM 1432 N N . HIS A 1 190 ? 7.363 10.596 -0.497 1.00 95.94 190 HIS A N 1
ATOM 1433 C CA . HIS A 1 190 ? 8.663 11.092 -0.038 1.00 95.94 190 HIS A CA 1
ATOM 1434 C C . HIS A 1 190 ? 9.510 9.988 0.611 1.00 95.94 190 HIS A C 1
ATOM 1436 O O . HIS A 1 190 ? 10.660 9.798 0.231 1.00 95.94 190 HIS A O 1
ATOM 1442 N N . ARG A 1 191 ? 8.927 9.173 1.503 1.00 96.69 191 ARG A N 1
ATOM 1443 C CA . ARG A 1 191 ? 9.643 8.030 2.107 1.00 96.69 191 ARG A CA 1
ATOM 1444 C C . ARG A 1 191 ? 10.068 6.982 1.079 1.00 96.69 191 ARG A C 1
ATOM 1446 O O . ARG A 1 191 ? 11.153 6.423 1.182 1.00 96.69 191 ARG A O 1
ATOM 1453 N N . GLU A 1 192 ? 9.225 6.725 0.081 1.00 98.25 192 GLU A N 1
ATOM 1454 C CA . GLU A 1 192 ? 9.576 5.880 -1.061 1.00 98.25 192 GLU A CA 1
ATOM 1455 C C . GLU A 1 192 ? 10.743 6.472 -1.859 1.00 98.25 192 GLU A C 1
ATOM 1457 O O . GLU A 1 192 ? 11.674 5.742 -2.190 1.00 98.25 192 GLU A O 1
ATOM 1462 N N . ALA A 1 193 ? 10.733 7.779 -2.139 1.00 98.50 193 ALA A N 1
ATOM 1463 C CA . ALA A 1 193 ? 11.828 8.455 -2.829 1.00 98.50 193 ALA A CA 1
ATOM 1464 C C . ALA A 1 193 ? 13.147 8.354 -2.048 1.00 98.50 193 ALA A C 1
ATOM 1466 O O . ALA A 1 193 ? 14.178 8.028 -2.637 1.00 98.50 193 ALA A O 1
ATOM 1467 N N . ASP A 1 194 ? 13.110 8.572 -0.733 1.00 98.19 194 ASP A N 1
ATOM 1468 C CA . ASP A 1 194 ? 14.277 8.470 0.146 1.00 98.19 194 ASP A CA 1
ATOM 1469 C C . ASP A 1 194 ? 14.837 7.047 0.186 1.00 98.19 194 ASP A C 1
ATOM 1471 O O . ASP A 1 194 ? 16.029 6.846 -0.055 1.00 98.19 194 ASP A O 1
ATOM 1475 N N . LEU A 1 195 ? 13.976 6.039 0.360 1.00 98.12 195 LEU A N 1
ATOM 1476 C CA . LEU A 1 195 ? 14.418 4.646 0.339 1.00 98.12 195 LEU A CA 1
ATOM 1477 C C . LEU A 1 195 ? 14.950 4.234 -1.046 1.00 98.12 195 LEU A C 1
ATOM 1479 O O . LEU A 1 195 ? 15.887 3.444 -1.143 1.00 98.12 195 LEU A O 1
ATOM 1483 N N . PHE A 1 196 ? 14.410 4.792 -2.134 1.00 98.50 196 PHE A N 1
ATOM 1484 C CA . PHE A 1 196 ? 14.949 4.551 -3.474 1.00 98.50 196 PHE A CA 1
ATOM 1485 C C . PHE A 1 196 ? 16.359 5.140 -3.617 1.00 98.50 196 PHE A C 1
ATOM 1487 O O . PHE A 1 196 ? 17.225 4.509 -4.220 1.00 98.50 196 PHE A O 1
ATOM 1494 N N . ARG A 1 197 ? 16.627 6.325 -3.043 1.00 98.25 197 ARG A N 1
ATOM 1495 C CA . ARG A 1 197 ? 17.979 6.915 -3.014 1.00 98.25 197 ARG A CA 1
ATOM 1496 C C . ARG A 1 197 ? 18.966 6.021 -2.266 1.00 98.25 197 ARG A C 1
ATOM 1498 O O . ARG A 1 197 ? 20.075 5.834 -2.759 1.00 98.25 197 ARG A O 1
ATOM 1505 N N . GLU A 1 198 ? 18.561 5.430 -1.142 1.00 97.12 198 GLU A N 1
ATOM 1506 C CA . GLU A 1 198 ? 19.372 4.416 -0.451 1.00 97.12 198 GLU A CA 1
ATOM 1507 C C . GLU A 1 198 ? 19.620 3.193 -1.344 1.00 97.12 198 GLU A C 1
ATOM 1509 O O . GLU A 1 198 ? 20.753 2.747 -1.503 1.00 97.12 198 GLU A O 1
ATOM 1514 N N . GLY A 1 199 ? 18.583 2.681 -2.006 1.00 96.69 199 GLY A N 1
ATOM 1515 C CA . GLY A 1 199 ? 18.722 1.541 -2.909 1.00 96.69 199 GLY A CA 1
ATOM 1516 C C . GLY A 1 199 ? 19.646 1.801 -4.106 1.00 96.69 199 GLY A C 1
ATOM 1517 O O . GLY A 1 199 ? 20.213 0.848 -4.639 1.00 96.69 199 GLY A O 1
ATOM 1518 N N . LEU A 1 200 ? 19.827 3.056 -4.537 1.00 95.81 200 LEU A N 1
ATOM 1519 C CA . LEU A 1 200 ? 20.736 3.424 -5.634 1.00 95.81 200 LEU A CA 1
ATOM 1520 C C . LEU A 1 200 ? 22.222 3.311 -5.261 1.00 95.81 200 LEU A C 1
ATOM 1522 O O . LEU A 1 200 ? 23.049 3.209 -6.168 1.00 95.81 200 LEU A O 1
ATOM 1526 N N . ILE A 1 201 ? 22.560 3.362 -3.968 1.00 93.38 201 ILE A N 1
ATOM 1527 C CA . ILE A 1 201 ? 23.941 3.227 -3.473 1.00 93.38 201 ILE A CA 1
ATOM 1528 C C . ILE A 1 201 ? 24.268 1.803 -3.003 1.00 93.38 201 ILE A C 1
ATOM 1530 O O . ILE A 1 201 ? 25.433 1.486 -2.770 1.00 93.38 201 ILE A O 1
ATOM 1534 N N . GLU A 1 202 ? 23.261 0.937 -2.872 1.00 89.00 202 GLU A N 1
ATOM 1535 C CA . GLU A 1 202 ? 23.457 -0.477 -2.559 1.00 89.00 202 GLU A CA 1
ATOM 1536 C C . GLU A 1 202 ? 24.141 -1.209 -3.719 1.00 89.00 202 GLU A C 1
ATOM 1538 O O . GLU A 1 202 ? 23.820 -1.009 -4.894 1.00 89.00 202 GLU A O 1
ATOM 1543 N N . GLN A 1 203 ? 25.060 -2.122 -3.393 1.00 72.44 203 GLN A N 1
ATOM 1544 C CA . GLN A 1 203 ? 25.570 -3.057 -4.389 1.00 72.44 203 GLN A CA 1
ATOM 1545 C C . GLN A 1 203 ? 24.426 -3.965 -4.837 1.00 72.44 203 GLN A C 1
ATOM 1547 O O . GLN A 1 203 ? 23.819 -4.656 -4.019 1.00 72.44 203 GLN A O 1
ATOM 1552 N N . VAL A 1 204 ? 24.138 -3.973 -6.138 1.00 67.62 204 VAL A N 1
ATOM 1553 C CA . VAL A 1 204 ? 23.194 -4.929 -6.719 1.00 67.62 204 VAL A CA 1
ATOM 1554 C C . VAL A 1 204 ? 23.821 -6.315 -6.555 1.00 67.62 204 VAL A C 1
ATOM 1556 O O . VAL A 1 204 ? 24.894 -6.544 -7.124 1.00 67.62 204 VAL A O 1
ATOM 1559 N N . PRO A 1 205 ? 23.218 -7.232 -5.771 1.00 62.81 205 PRO A N 1
ATOM 1560 C CA . PRO A 1 205 ? 23.737 -8.587 -5.660 1.00 62.81 205 PRO A CA 1
ATOM 1561 C C . PRO A 1 205 ? 23.867 -9.187 -7.060 1.00 62.81 205 PRO A C 1
ATOM 1563 O O . PRO A 1 205 ? 23.044 -8.884 -7.931 1.00 62.81 205 PRO A O 1
ATOM 1566 N N . ALA A 1 206 ? 24.881 -10.033 -7.281 1.00 57.16 206 ALA A N 1
ATOM 1567 C CA . ALA A 1 206 ? 25.001 -10.783 -8.530 1.00 57.16 206 ALA A CA 1
ATOM 1568 C C . ALA A 1 206 ? 23.629 -11.383 -8.887 1.00 57.16 206 ALA A C 1
ATOM 1570 O O . ALA A 1 206 ? 22.939 -11.833 -7.964 1.00 57.16 206 ALA A O 1
ATOM 1571 N N . PRO A 1 207 ? 23.206 -11.349 -10.167 1.00 53.25 207 PRO A N 1
ATOM 1572 C CA . PRO A 1 207 ? 21.853 -11.718 -10.551 1.00 53.25 207 PRO A CA 1
ATOM 1573 C C . PRO A 1 207 ? 21.488 -13.057 -9.921 1.00 53.25 207 PRO A C 1
ATOM 1575 O O . PRO A 1 207 ? 22.044 -14.093 -10.285 1.00 53.25 207 PRO A O 1
ATOM 1578 N N . ILE A 1 208 ? 20.575 -13.037 -8.948 1.00 50.75 208 ILE A N 1
ATOM 1579 C CA . ILE A 1 208 ? 19.984 -14.276 -8.461 1.00 50.75 208 ILE A CA 1
ATOM 1580 C C . ILE A 1 208 ? 19.301 -14.862 -9.700 1.00 50.75 208 ILE A C 1
ATOM 1582 O O . ILE A 1 208 ? 18.510 -14.131 -10.316 1.00 50.75 208 ILE A O 1
ATOM 1586 N N . PRO A 1 209 ? 19.618 -16.113 -10.103 1.00 47.19 209 PRO A N 1
ATOM 1587 C CA . PRO A 1 209 ? 18.977 -16.753 -11.241 1.00 47.19 209 PRO A CA 1
ATOM 1588 C C . PRO A 1 209 ? 17.479 -16.507 -11.140 1.00 47.19 209 PRO A C 1
ATOM 1590 O O . PRO A 1 209 ? 16.947 -16.563 -10.023 1.00 47.19 209 PRO A O 1
ATOM 1593 N N . PRO A 1 210 ? 16.796 -16.159 -12.239 1.00 46.34 210 PRO A N 1
ATOM 1594 C CA . PRO A 1 210 ? 15.391 -15.839 -12.163 1.00 46.34 210 PRO A CA 1
ATOM 1595 C C . PRO A 1 210 ? 14.661 -17.058 -11.597 1.00 46.34 210 PRO A C 1
ATOM 1597 O O . PRO A 1 210 ? 14.342 -18.006 -12.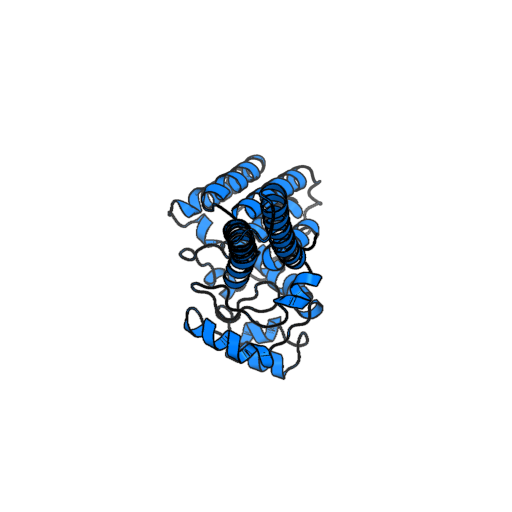305 1.00 46.34 210 PRO A O 1
ATOM 1600 N N . LEU A 1 211 ? 14.318 -16.996 -10.310 1.00 44.34 211 LEU A N 1
ATOM 1601 C CA . LEU A 1 211 ? 13.022 -17.451 -9.853 1.00 44.34 211 LEU A CA 1
ATOM 1602 C C . LEU A 1 211 ? 12.058 -16.600 -10.664 1.00 44.34 211 LEU A C 1
ATOM 1604 O O . LEU A 1 211 ? 11.747 -15.465 -10.283 1.00 44.34 211 LEU A O 1
ATOM 1608 N N . HIS A 1 212 ? 11.733 -17.093 -11.861 1.00 39.88 212 HIS A N 1
ATOM 1609 C CA . HIS A 1 212 ? 10.559 -16.671 -12.587 1.00 39.88 212 HIS A CA 1
ATOM 1610 C C . HIS A 1 212 ? 9.447 -16.746 -11.547 1.00 39.88 212 HIS A C 1
ATOM 1612 O O . HIS A 1 212 ? 9.184 -17.843 -11.045 1.00 39.88 212 HIS A O 1
ATOM 1618 N N . PRO A 1 213 ? 8.848 -15.619 -11.126 1.00 47.25 213 PRO A N 1
ATOM 1619 C CA . PRO A 1 213 ? 7.580 -15.757 -10.451 1.00 47.25 213 PRO A CA 1
ATOM 1620 C C . PRO A 1 213 ? 6.697 -16.527 -11.435 1.00 47.25 213 PRO A C 1
ATOM 1622 O O . PRO A 1 213 ? 6.677 -16.199 -12.628 1.00 47.25 213 PRO A O 1
ATOM 1625 N N . SER A 1 214 ? 6.015 -17.573 -10.962 1.00 52.69 214 SER A N 1
ATOM 1626 C CA . SER A 1 214 ? 4.809 -18.058 -11.633 1.00 52.69 214 SER A CA 1
ATOM 1627 C C . SER A 1 214 ? 4.055 -16.815 -12.091 1.00 52.69 214 SER A C 1
ATOM 1629 O O . SER A 1 214 ? 3.945 -15.888 -11.281 1.00 52.69 214 SER A O 1
ATOM 1631 N N . ALA A 1 215 ? 3.690 -16.736 -13.378 1.00 58.16 215 ALA A N 1
ATOM 1632 C CA . ALA A 1 215 ? 3.092 -15.535 -13.963 1.00 58.16 215 ALA A CA 1
ATOM 1633 C C . ALA A 1 215 ? 2.144 -14.886 -12.940 1.00 58.16 215 ALA A C 1
ATOM 1635 O O . ALA A 1 215 ? 1.364 -15.630 -12.334 1.00 58.16 215 ALA A O 1
ATOM 1636 N N . PRO A 1 216 ? 2.285 -13.572 -12.660 1.00 60.47 216 PRO A N 1
ATOM 1637 C CA . PRO A 1 216 ? 1.529 -12.939 -11.590 1.00 60.47 216 PRO A CA 1
ATOM 1638 C C . PRO A 1 216 ? 0.058 -13.283 -11.761 1.00 60.47 216 PRO A C 1
ATOM 1640 O O . PRO A 1 216 ? -0.449 -13.293 -12.885 1.00 60.47 216 PRO A O 1
ATOM 1643 N N . ASP A 1 217 ? -0.581 -13.609 -10.646 1.00 65.25 217 ASP A N 1
ATOM 1644 C CA . ASP A 1 217 ? -1.962 -14.049 -10.609 1.00 65.25 217 ASP A CA 1
ATOM 1645 C C . ASP A 1 217 ? -2.818 -13.096 -11.447 1.00 65.25 217 ASP A C 1
ATOM 1647 O O . ASP A 1 217 ? -2.730 -11.868 -11.296 1.00 65.25 217 ASP A O 1
ATOM 1651 N N . ALA A 1 218 ? -3.613 -13.656 -12.359 1.00 63.12 218 ALA A N 1
ATOM 1652 C CA . ALA A 1 218 ? -4.465 -12.871 -13.240 1.00 63.12 218 ALA A CA 1
ATOM 1653 C C . ALA A 1 218 ? -5.389 -11.955 -12.422 1.00 63.12 218 ALA A C 1
ATOM 1655 O O . ALA A 1 218 ? -5.640 -10.823 -12.838 1.00 63.12 218 ALA A O 1
ATOM 1656 N N . ASP A 1 219 ? -5.791 -12.397 -11.224 1.00 63.09 219 ASP A N 1
ATOM 1657 C CA . ASP A 1 219 ? -6.587 -11.619 -10.274 1.00 63.09 219 ASP A CA 1
ATOM 1658 C C . ASP A 1 219 ? -5.854 -10.339 -9.827 1.00 63.09 219 ASP A C 1
ATOM 1660 O O . ASP A 1 219 ? -6.470 -9.281 -9.708 1.00 63.09 219 ASP A O 1
ATOM 1664 N N . ILE A 1 220 ? -4.526 -10.367 -9.658 1.00 62.53 220 ILE A N 1
ATOM 1665 C CA . ILE A 1 220 ? -3.740 -9.189 -9.256 1.00 62.53 220 ILE A CA 1
ATOM 1666 C C . ILE A 1 220 ? -3.588 -8.203 -10.409 1.00 62.53 220 ILE A C 1
ATOM 1668 O O . ILE A 1 220 ? -3.767 -7.000 -10.200 1.00 62.53 220 ILE A O 1
ATOM 1672 N N . ILE A 1 221 ? -3.345 -8.685 -11.631 1.00 60.31 221 ILE A N 1
ATOM 1673 C CA . ILE A 1 221 ? -3.342 -7.817 -12.817 1.00 60.31 221 ILE A CA 1
ATOM 1674 C C . ILE A 1 221 ? -4.729 -7.182 -13.005 1.00 60.31 221 ILE A C 1
ATOM 1676 O O . ILE A 1 221 ? -4.820 -5.961 -13.156 1.00 60.31 221 ILE A O 1
ATOM 1680 N N . ALA A 1 222 ? -5.800 -7.978 -12.921 1.00 57.81 222 ALA A N 1
ATOM 1681 C CA . ALA A 1 222 ? -7.186 -7.530 -13.059 1.00 57.81 222 ALA A CA 1
ATOM 1682 C C . ALA A 1 222 ? -7.654 -6.630 -11.899 1.00 57.81 222 ALA A C 1
ATOM 1684 O O . ALA A 1 222 ? -8.560 -5.816 -12.073 1.00 57.81 222 ALA A O 1
ATOM 1685 N N . SER A 1 223 ? -7.016 -6.722 -10.726 1.00 57.50 223 SER A N 1
ATOM 1686 C CA . SER A 1 223 ? -7.243 -5.825 -9.585 1.00 57.50 223 SER A CA 1
ATOM 1687 C C . SER A 1 223 ? -6.607 -4.443 -9.746 1.00 57.50 223 SER A C 1
ATOM 1689 O O . SER A 1 223 ? -6.776 -3.583 -8.875 1.00 57.50 223 SER A O 1
ATOM 1691 N N . SER A 1 224 ? -5.881 -4.199 -10.843 1.00 56.69 224 SER A N 1
ATOM 1692 C CA . SER A 1 224 ? -5.433 -2.855 -11.194 1.00 56.69 224 SER A CA 1
ATOM 1693 C C . SER A 1 224 ? -6.656 -1.950 -11.280 1.00 56.69 224 SER A C 1
ATOM 1695 O O . SER A 1 224 ? -7.541 -2.163 -12.102 1.00 56.69 224 SER A O 1
ATOM 1697 N N . ARG A 1 225 ? -6.716 -0.945 -10.403 1.00 59.91 225 ARG A N 1
ATOM 1698 C CA . ARG A 1 225 ? -7.818 0.018 -10.320 1.00 59.91 225 ARG A CA 1
ATOM 1699 C C . ARG A 1 225 ? -7.394 1.355 -10.944 1.00 59.91 225 ARG A C 1
ATOM 1701 O O . ARG A 1 225 ? -7.156 2.304 -10.195 1.00 59.91 225 ARG A O 1
ATOM 1708 N N . PRO A 1 226 ? -7.267 1.462 -12.282 1.00 56.94 226 PRO A N 1
ATOM 1709 C CA . PRO A 1 226 ? -6.792 2.685 -12.927 1.00 56.94 226 PRO A CA 1
ATOM 1710 C C . PRO A 1 226 ? -7.711 3.885 -12.659 1.00 56.94 226 PRO A C 1
ATOM 1712 O O . PRO A 1 226 ? -7.240 5.017 -12.649 1.00 56.94 226 PRO A O 1
ATOM 1715 N N . ASP A 1 227 ? -8.982 3.672 -12.330 1.00 53.81 227 ASP A N 1
ATOM 1716 C CA . ASP A 1 227 ? -9.902 4.780 -12.049 1.00 53.81 227 ASP A CA 1
ATOM 1717 C C . ASP A 1 227 ? -10.086 5.059 -10.549 1.00 53.81 227 ASP A C 1
ATOM 1719 O O . ASP A 1 227 ? -10.586 6.118 -10.166 1.00 53.81 227 ASP A O 1
ATOM 1723 N N . ALA A 1 228 ? -9.640 4.161 -9.661 1.00 57.28 228 ALA A N 1
ATOM 1724 C CA . ALA A 1 228 ? -9.813 4.363 -8.223 1.00 57.28 228 ALA A CA 1
ATOM 1725 C C . ALA A 1 228 ? -8.753 5.320 -7.649 1.00 57.28 228 ALA A C 1
ATOM 1727 O O . ALA A 1 228 ? -7.607 5.356 -8.111 1.00 57.28 228 ALA A O 1
ATOM 1728 N N . PRO A 1 229 ? -9.083 6.119 -6.617 1.00 57.53 229 PRO A N 1
ATOM 1729 C CA . PRO A 1 229 ? -8.068 6.815 -5.834 1.00 57.53 229 PRO A CA 1
ATOM 1730 C C . PRO A 1 229 ? -7.080 5.807 -5.233 1.00 57.53 229 PRO A C 1
ATOM 1732 O O . PRO A 1 229 ? -7.414 4.648 -4.989 1.00 57.53 229 PRO A O 1
ATOM 1735 N N . ALA A 1 230 ? -5.848 6.257 -5.011 1.00 58.50 230 ALA A N 1
ATOM 1736 C CA . ALA A 1 230 ? -4.855 5.456 -4.309 1.00 58.50 230 ALA A CA 1
ATOM 1737 C C . ALA A 1 230 ? -5.368 5.067 -2.916 1.00 58.50 230 ALA A C 1
ATOM 1739 O O . ALA A 1 230 ? -6.065 5.857 -2.274 1.00 58.50 230 ALA A O 1
ATOM 1740 N N . ARG A 1 231 ? -5.002 3.870 -2.446 1.00 65.81 231 ARG A N 1
ATOM 1741 C CA . ARG A 1 231 ? -5.377 3.428 -1.099 1.00 65.81 231 ARG A CA 1
ATOM 1742 C C . ARG A 1 231 ? -4.785 4.391 -0.066 1.00 65.81 231 ARG A C 1
ATOM 1744 O O . ARG A 1 231 ? -3.575 4.613 -0.038 1.00 65.81 231 ARG A O 1
ATOM 1751 N N . THR A 1 232 ? -5.638 4.996 0.751 1.00 57.22 232 THR A N 1
ATOM 1752 C CA . THR A 1 232 ? -5.236 5.844 1.877 1.00 57.22 232 THR A CA 1
ATOM 1753 C C . THR A 1 232 ? -5.363 5.045 3.162 1.00 57.22 232 THR A C 1
ATOM 1755 O O . THR A 1 232 ? -6.407 4.430 3.379 1.00 57.22 232 THR A O 1
ATOM 1758 N N . LYS A 1 233 ? -4.367 5.126 4.051 1.00 61.16 233 LYS A N 1
ATOM 1759 C CA . LYS A 1 233 ? -4.573 4.742 5.452 1.00 61.16 233 LYS A CA 1
ATOM 1760 C C . LYS A 1 233 ? -5.758 5.557 6.005 1.00 61.16 233 LYS A C 1
ATOM 1762 O O . LYS A 1 233 ? -5.860 6.748 5.680 1.00 61.16 233 LYS A O 1
ATOM 1767 N N . PRO A 1 234 ? -6.634 4.971 6.836 1.00 56.97 234 PRO A N 1
ATOM 1768 C CA . PRO A 1 234 ? -7.579 5.741 7.630 1.00 56.97 234 PRO A CA 1
ATOM 1769 C C . PRO A 1 234 ? -6.874 6.908 8.345 1.00 56.97 234 PRO A C 1
ATOM 1771 O O . PRO A 1 234 ? -5.717 6.769 8.762 1.00 56.97 234 PRO A O 1
ATOM 1774 N N . PRO A 1 235 ? -7.531 8.070 8.494 1.00 56.19 235 PRO A N 1
ATOM 1775 C CA . PRO A 1 235 ? -6.903 9.236 9.098 1.00 56.19 235 PRO A CA 1
ATOM 1776 C C . PRO A 1 235 ? -6.390 8.933 10.513 1.00 56.19 235 PRO A C 1
ATOM 1778 O O . PRO A 1 235 ? -6.999 8.180 11.282 1.00 56.19 235 PRO A O 1
ATOM 1781 N N . ALA A 1 236 ? -5.266 9.567 10.866 1.00 58.09 236 ALA A N 1
ATOM 1782 C CA . ALA A 1 236 ? -4.601 9.405 12.160 1.00 58.09 236 ALA A CA 1
ATOM 1783 C C . ALA A 1 236 ? -5.509 9.730 13.357 1.00 58.09 236 ALA A C 1
ATOM 1785 O O . ALA A 1 236 ? -5.231 9.280 14.457 1.00 58.09 236 ALA A O 1
ATOM 1786 N N . THR A 1 237 ? -6.613 10.445 13.151 1.00 57.44 237 THR A N 1
ATOM 1787 C CA . THR A 1 237 ? -7.696 10.642 14.118 1.00 57.44 237 THR A CA 1
ATOM 1788 C C . THR A 1 237 ? -9.045 10.534 13.403 1.00 57.44 237 THR A C 1
ATOM 1790 O O . THR A 1 237 ? -9.175 10.865 12.225 1.00 57.44 237 THR A O 1
ATOM 1793 N N . SER A 1 238 ? -10.064 10.014 14.089 1.00 64.81 238 SER A N 1
ATOM 1794 C CA . SER A 1 238 ? -11.442 10.009 13.578 1.00 64.81 238 SER A CA 1
ATOM 1795 C C . SER A 1 238 ? -12.081 11.394 13.697 1.00 64.81 238 SER A C 1
ATOM 1797 O O . SER A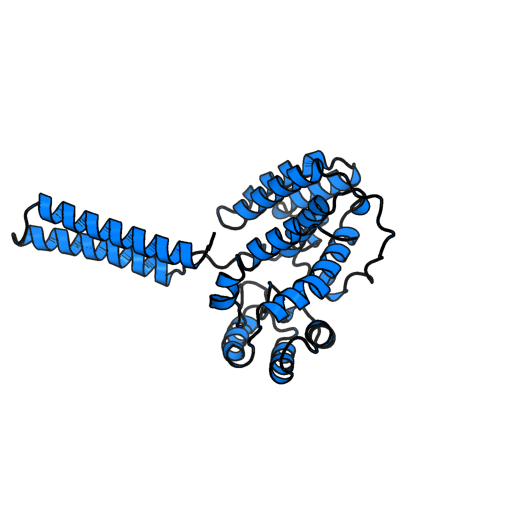 1 238 ? -11.676 12.200 14.535 1.00 64.81 238 SER A O 1
ATOM 1799 N N . ASN A 1 239 ? -13.136 11.648 12.918 1.00 68.81 239 ASN A N 1
ATOM 1800 C CA . ASN A 1 239 ? -13.934 12.867 13.072 1.00 68.81 239 ASN A CA 1
ATOM 1801 C C . ASN A 1 239 ? -14.456 13.011 14.505 1.00 68.81 239 ASN A C 1
ATOM 1803 O O . ASN A 1 239 ? -14.331 14.084 15.073 1.00 68.81 239 ASN A O 1
ATOM 1807 N N . ALA A 1 240 ? -14.934 11.921 15.115 1.00 69.50 240 ALA A N 1
ATOM 1808 C CA . ALA A 1 240 ? -15.388 11.923 16.503 1.00 69.50 240 ALA A CA 1
ATOM 1809 C C . ALA A 1 240 ? -14.277 12.353 17.473 1.00 69.50 240 ALA A C 1
ATOM 1811 O O . ALA A 1 240 ? -14.509 13.201 18.323 1.00 69.50 240 ALA A O 1
ATOM 1812 N N . GLN A 1 241 ? -13.057 11.833 17.310 1.00 71.94 241 GLN A N 1
ATOM 1813 C CA . GLN A 1 241 ? -11.905 12.257 18.110 1.00 71.94 2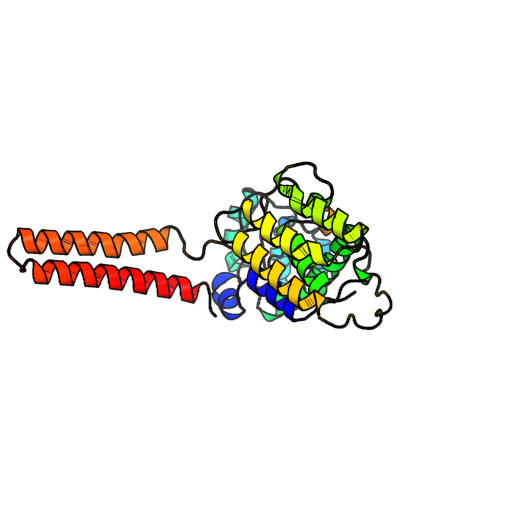41 GLN A CA 1
ATOM 1814 C C . GLN A 1 241 ? -11.602 13.745 17.905 1.00 71.94 241 GLN A C 1
ATOM 1816 O O . GLN A 1 241 ? -11.530 14.488 18.875 1.00 71.94 241 GLN A O 1
ATOM 1821 N N . ASN A 1 242 ? -11.514 14.215 16.661 1.00 74.50 242 ASN A N 1
ATOM 1822 C CA . ASN A 1 242 ? -11.260 15.633 16.392 1.00 74.50 242 ASN A CA 1
ATOM 1823 C C . ASN A 1 242 ? -12.350 16.530 17.001 1.00 74.50 242 ASN A C 1
ATOM 1825 O O . ASN A 1 242 ? -12.030 17.523 17.649 1.00 74.50 242 ASN A O 1
ATOM 1829 N N . THR A 1 243 ? -13.622 16.142 16.875 1.00 80.00 243 THR A N 1
ATOM 1830 C CA . THR A 1 243 ? -14.754 16.835 17.499 1.00 80.00 243 THR A CA 1
ATOM 1831 C C . THR A 1 243 ? -14.639 16.852 19.022 1.00 80.00 243 THR A C 1
ATOM 1833 O O . THR A 1 243 ? -14.845 17.902 19.623 1.00 80.00 243 THR A O 1
ATOM 1836 N N . THR A 1 244 ? -14.259 15.740 19.657 1.00 80.38 244 THR A N 1
ATOM 1837 C CA . THR A 1 244 ? -14.060 15.679 21.112 1.00 80.38 244 THR A CA 1
ATOM 1838 C C . THR A 1 244 ? -12.906 16.575 21.567 1.00 80.38 244 THR A C 1
ATOM 1840 O O . THR A 1 244 ? -13.071 17.310 22.538 1.00 80.38 244 THR A O 1
ATOM 1843 N N . THR A 1 245 ? -11.768 16.596 20.859 1.00 80.50 245 THR A N 1
ATOM 1844 C CA . THR A 1 245 ? -10.677 17.546 21.152 1.00 80.50 245 THR A CA 1
ATOM 1845 C C . THR A 1 245 ? -11.173 18.987 21.054 1.00 80.50 245 THR A C 1
ATOM 1847 O O . THR A 1 245 ? -10.939 19.777 21.968 1.00 80.50 245 THR A O 1
ATOM 1850 N N . SER A 1 246 ? -11.883 19.335 19.977 1.00 79.88 246 SER A N 1
ATOM 1851 C CA . SER A 1 246 ? -12.437 20.681 19.804 1.00 79.88 246 SER A CA 1
ATOM 1852 C C . SER A 1 246 ? -13.424 21.042 20.914 1.00 79.88 246 SER A C 1
ATOM 1854 O O . SER A 1 246 ? -13.378 22.160 21.419 1.00 79.88 246 SER A O 1
ATOM 1856 N N . ALA A 1 247 ? -14.271 20.103 21.343 1.00 82.31 247 ALA A N 1
ATOM 1857 C CA . ALA A 1 247 ? -15.225 20.318 22.426 1.00 82.31 247 ALA A CA 1
ATOM 1858 C C . ALA A 1 247 ? -14.536 20.585 23.776 1.00 82.31 247 ALA A C 1
ATOM 1860 O O . ALA A 1 247 ? -14.980 21.469 24.504 1.00 82.31 247 ALA A O 1
ATOM 1861 N N . ILE A 1 248 ? -13.434 19.890 24.090 1.00 82.81 248 ILE A N 1
ATOM 1862 C CA . ILE A 1 248 ? -12.637 20.137 25.307 1.00 82.81 248 ILE A CA 1
ATOM 1863 C C . ILE A 1 248 ? -12.090 21.570 25.310 1.00 82.81 248 ILE A C 1
ATOM 1865 O O . ILE A 1 248 ? -12.236 22.288 26.299 1.00 82.81 248 ILE A O 1
ATOM 1869 N N . VAL A 1 249 ? -11.498 22.001 24.192 1.00 83.88 249 VAL A N 1
ATOM 1870 C CA . VAL A 1 249 ? -10.889 23.335 24.074 1.00 83.88 249 VAL A CA 1
ATOM 1871 C C . VAL A 1 249 ? -11.950 24.435 24.133 1.00 83.88 249 VAL A C 1
ATOM 1873 O O . VAL A 1 249 ? -11.832 25.373 24.921 1.00 83.88 249 VAL A O 1
ATOM 1876 N N . VAL A 1 250 ? -13.005 24.316 23.323 1.00 84.56 250 VAL A N 1
ATOM 1877 C CA . VAL A 1 250 ? -14.063 25.332 23.226 1.00 84.56 250 VAL A CA 1
ATOM 1878 C C . VAL A 1 250 ? -14.890 25.388 24.508 1.00 84.56 250 VAL A C 1
ATOM 1880 O O . VAL A 1 250 ? -15.124 26.474 25.032 1.00 84.56 250 VAL A O 1
ATOM 1883 N N . GLY A 1 251 ? -15.295 24.236 25.047 1.00 81.19 251 GLY A N 1
ATOM 1884 C CA . GLY A 1 251 ? -16.064 24.163 26.289 1.00 81.19 251 GLY A CA 1
ATOM 1885 C C . GLY A 1 251 ? -15.304 24.765 27.470 1.00 81.19 251 GLY A C 1
ATOM 1886 O O . GLY A 1 251 ? -15.866 25.559 28.223 1.00 81.19 251 GLY A O 1
ATOM 1887 N N . GLY A 1 252 ? -14.006 24.469 27.579 1.00 82.25 252 GLY A N 1
ATOM 1888 C CA . GLY A 1 252 ? -13.133 25.056 28.592 1.00 82.25 252 GLY A CA 1
ATOM 1889 C C . GLY A 1 252 ? -12.988 26.573 28.481 1.00 82.25 252 GLY A C 1
ATOM 1890 O O . GLY A 1 252 ? -13.077 27.283 29.484 1.00 82.25 252 GLY A O 1
ATOM 1891 N N . ALA A 1 253 ? -12.822 27.087 27.259 1.00 83.06 253 ALA A N 1
ATOM 1892 C CA . ALA A 1 253 ? -12.745 28.524 27.009 1.00 83.06 253 ALA A CA 1
ATOM 1893 C C . ALA A 1 253 ? -14.061 29.245 27.355 1.00 83.06 253 ALA A C 1
ATOM 1895 O O . ALA A 1 253 ? -14.036 30.293 28.001 1.00 83.06 253 ALA A O 1
ATOM 1896 N N . ILE A 1 254 ? -15.213 28.673 26.984 1.00 86.31 254 ILE A N 1
ATOM 1897 C CA . ILE A 1 254 ? -16.533 29.234 27.312 1.00 86.31 254 ILE A CA 1
ATOM 1898 C C . ILE A 1 254 ? -16.744 29.265 28.829 1.00 86.31 254 ILE A C 1
ATOM 1900 O O . ILE A 1 254 ? -17.142 30.300 29.364 1.00 86.31 254 ILE A O 1
ATOM 1904 N N . ALA A 1 255 ? -16.427 28.173 29.529 1.00 84.94 255 ALA A N 1
ATOM 1905 C CA . ALA A 1 255 ? -16.552 28.101 30.983 1.00 84.94 255 ALA A CA 1
ATOM 1906 C C . ALA A 1 255 ? -15.679 29.155 31.687 1.00 84.94 255 ALA A C 1
ATOM 1908 O O . ALA A 1 255 ? -16.141 29.821 32.614 1.00 84.94 255 ALA A O 1
ATOM 1909 N N . ALA A 1 256 ? -14.447 29.372 31.212 1.00 86.12 256 ALA A N 1
ATOM 1910 C CA . ALA A 1 256 ? -13.554 30.398 31.750 1.00 86.12 256 ALA A CA 1
ATOM 1911 C C . ALA A 1 256 ? -14.101 31.824 31.546 1.00 86.12 256 ALA A C 1
ATOM 1913 O O . ALA A 1 256 ? -14.059 32.649 32.462 1.00 86.12 256 ALA A O 1
ATOM 1914 N N . VAL A 1 257 ? -14.652 32.111 30.361 1.00 86.75 257 VAL A N 1
ATOM 1915 C CA . VAL A 1 257 ? -15.273 33.410 30.051 1.00 86.75 257 VAL A CA 1
ATOM 1916 C C . VAL A 1 257 ? -16.514 33.648 30.910 1.00 86.75 257 VAL A C 1
ATOM 1918 O O . VAL A 1 257 ? -16.674 34.739 31.454 1.00 86.75 257 VAL A O 1
ATOM 1921 N N . GLN A 1 258 ? -17.368 32.637 31.079 1.00 88.56 258 GLN A N 1
ATOM 1922 C CA . GLN A 1 258 ? -18.565 32.736 31.916 1.00 88.56 258 GLN A CA 1
ATOM 1923 C C . GLN A 1 258 ? -18.215 32.931 33.393 1.00 88.56 258 GLN A C 1
ATOM 1925 O O . GLN A 1 258 ? -18.758 33.830 34.032 1.00 88.56 258 GLN A O 1
ATOM 1930 N N . ALA A 1 259 ? -17.268 32.156 33.930 1.00 85.88 259 ALA A N 1
ATOM 1931 C CA . ALA A 1 259 ? -16.823 32.304 35.314 1.00 85.88 259 ALA A CA 1
ATOM 1932 C C . ALA A 1 259 ? -16.298 33.722 35.590 1.00 85.88 259 ALA A C 1
ATOM 1934 O O . ALA A 1 259 ? -16.605 34.311 36.627 1.00 85.88 259 ALA A O 1
ATOM 1935 N N . ARG A 1 260 ? -15.571 34.307 34.630 1.00 90.88 260 ARG A N 1
ATOM 1936 C CA . ARG A 1 260 ? -15.144 35.707 34.702 1.00 90.88 260 ARG A CA 1
ATOM 1937 C C . ARG A 1 260 ? -16.325 36.676 34.649 1.00 90.88 260 ARG A C 1
ATOM 1939 O O . ARG A 1 260 ? -16.366 37.611 35.441 1.00 90.88 260 ARG A O 1
ATOM 1946 N N . ALA A 1 261 ? -17.262 36.483 33.721 1.00 89.88 261 ALA A N 1
ATOM 1947 C CA . ALA A 1 261 ? -18.427 37.357 33.565 1.00 89.88 261 ALA A CA 1
ATOM 1948 C C . ALA A 1 261 ? -19.305 37.394 34.829 1.00 89.88 261 ALA A C 1
ATOM 1950 O O . ALA A 1 261 ? -19.882 38.429 35.147 1.00 89.88 261 ALA A O 1
ATOM 1951 N N . HIS A 1 262 ? -19.347 36.290 35.578 1.00 93.19 262 HIS A N 1
ATOM 1952 C CA . HIS A 1 262 ? -20.026 36.191 36.871 1.00 93.19 262 HIS A CA 1
ATOM 1953 C C . HIS A 1 262 ? -19.168 36.633 38.071 1.00 93.19 262 HIS A C 1
ATOM 1955 O O . HIS A 1 262 ? -19.613 36.514 39.209 1.00 93.19 262 HIS A O 1
ATOM 1961 N N . GLY A 1 263 ? -17.947 37.133 37.846 1.00 89.88 263 GLY A N 1
ATOM 1962 C CA . GLY A 1 263 ? -17.056 37.611 38.907 1.00 89.88 263 GLY A CA 1
ATOM 1963 C C . GLY A 1 263 ? -16.477 36.511 39.801 1.00 89.88 263 GLY A C 1
ATOM 1964 O O . GLY A 1 263 ? -15.937 36.815 40.859 1.00 89.88 263 GLY A O 1
ATOM 1965 N N . LEU A 1 264 ? -16.570 35.240 39.393 1.00 91.44 264 LEU A N 1
ATOM 1966 C CA . LEU A 1 264 ? -16.067 34.100 40.168 1.00 91.44 264 LEU A CA 1
ATOM 1967 C C . LEU A 1 264 ? -14.539 33.986 40.110 1.00 91.44 264 LEU A C 1
ATOM 1969 O O . LEU A 1 264 ? -13.927 33.399 40.998 1.00 91.44 264 LEU A O 1
ATOM 1973 N N . VAL A 1 265 ? -13.925 34.514 39.049 1.00 90.81 265 VAL A N 1
ATOM 1974 C CA . VAL A 1 265 ? -12.479 34.454 38.809 1.00 90.81 265 VAL A CA 1
ATOM 1975 C C . VAL A 1 265 ? -11.965 35.753 38.189 1.00 90.81 265 VAL A C 1
ATOM 1977 O O . VAL A 1 265 ? -12.695 36.455 37.482 1.00 90.81 265 VAL A O 1
ATOM 1980 N N . SER A 1 266 ? -10.685 36.062 38.419 1.00 93.81 266 SER A N 1
ATOM 1981 C CA . SER A 1 266 ? -10.013 37.191 37.770 1.00 93.81 266 SER A CA 1
ATOM 1982 C C . SER A 1 266 ? -9.795 36.932 36.272 1.00 93.81 266 SER A C 1
ATOM 1984 O O . SER A 1 266 ? -9.910 35.802 35.788 1.00 93.81 266 SER A O 1
ATOM 1986 N N . ILE A 1 267 ? -9.439 37.978 35.518 1.00 89.62 267 ILE A N 1
ATOM 1987 C CA . ILE A 1 267 ? -9.031 37.826 34.113 1.00 89.62 267 ILE A CA 1
ATOM 1988 C C . ILE A 1 267 ? -7.830 36.884 33.968 1.00 89.62 267 ILE A C 1
ATOM 1990 O O . ILE A 1 267 ? -7.821 36.053 33.066 1.00 89.62 267 ILE A O 1
ATOM 1994 N N . GLU A 1 268 ? -6.853 36.978 34.867 1.00 92.25 268 GLU A N 1
ATOM 1995 C CA . GLU A 1 268 ? -5.648 36.146 34.849 1.00 92.25 268 GLU A CA 1
ATOM 1996 C C . GLU A 1 268 ? -5.997 34.678 35.098 1.00 92.25 268 GLU A C 1
ATOM 1998 O O . GLU A 1 268 ? -5.565 33.799 34.354 1.00 92.25 268 GLU A O 1
ATOM 2003 N N . SER A 1 269 ? -6.862 34.412 36.080 1.00 88.56 269 SER A N 1
ATOM 2004 C CA . SER A 1 269 ? -7.365 33.068 36.357 1.00 88.56 269 SER A CA 1
ATOM 2005 C C . SER A 1 269 ? -8.174 32.508 35.184 1.00 88.56 269 SER A C 1
ATOM 2007 O O . SER A 1 269 ? -8.002 31.346 34.831 1.00 88.56 269 SER A O 1
ATOM 2009 N N . ALA A 1 270 ? -9.008 33.317 34.524 1.00 86.25 270 ALA A N 1
ATOM 2010 C CA . ALA A 1 270 ? -9.748 32.886 33.338 1.00 86.25 270 ALA A CA 1
ATOM 2011 C C . ALA A 1 270 ? -8.819 32.548 32.156 1.00 86.25 270 ALA A C 1
ATOM 2013 O O . ALA A 1 270 ? -9.034 31.548 31.469 1.00 86.25 270 ALA A O 1
ATOM 2014 N N . LEU A 1 271 ? -7.760 33.337 31.941 1.00 87.94 271 LEU A N 1
ATOM 2015 C CA . LEU A 1 271 ? -6.746 33.055 30.920 1.00 87.94 271 LEU A CA 1
ATOM 2016 C C . LEU A 1 271 ? -5.973 31.764 31.229 1.00 87.94 271 LEU A C 1
ATOM 2018 O O . LEU A 1 271 ? -5.774 30.950 30.329 1.00 87.94 271 LEU A O 1
ATOM 2022 N N . LEU A 1 272 ? -5.600 31.540 32.494 1.00 90.75 272 LEU A N 1
ATOM 2023 C CA . LEU A 1 272 ? -4.949 30.302 32.936 1.00 90.75 272 LEU A CA 1
ATOM 2024 C C . LEU A 1 272 ? -5.843 29.076 32.724 1.00 90.75 272 LEU A C 1
ATOM 2026 O O . LEU A 1 272 ? -5.379 28.068 32.194 1.00 90.75 272 LEU A O 1
ATOM 2030 N N . ILE A 1 273 ? -7.128 29.166 33.079 1.00 84.88 273 ILE A N 1
ATOM 2031 C CA . ILE A 1 273 ? -8.098 28.080 32.871 1.00 84.88 273 ILE A CA 1
ATOM 2032 C C . ILE A 1 273 ? -8.248 27.782 31.374 1.00 84.88 273 ILE A C 1
ATOM 2034 O O . ILE A 1 273 ? -8.136 26.627 30.966 1.00 84.88 273 ILE A O 1
ATOM 2038 N N . GLY A 1 274 ? -8.434 28.808 30.536 1.00 84.25 274 GLY A N 1
ATOM 2039 C CA . GLY A 1 274 ? -8.501 28.636 29.081 1.00 84.25 274 GLY A CA 1
ATOM 2040 C C . GLY A 1 274 ? -7.239 27.978 28.510 1.00 84.25 274 GLY A C 1
ATOM 2041 O O . GLY A 1 274 ? -7.332 27.028 27.731 1.00 84.25 274 GLY A O 1
ATOM 2042 N N . GLY A 1 275 ? -6.059 28.416 28.960 1.00 87.00 275 GLY A N 1
ATOM 2043 C CA . GLY A 1 275 ? -4.774 27.812 28.600 1.00 87.00 275 GLY A CA 1
ATOM 2044 C C . GLY A 1 275 ? -4.662 26.340 29.010 1.00 87.00 275 GLY A C 1
ATOM 2045 O O . GLY A 1 275 ? -4.203 25.517 28.217 1.00 87.00 275 GLY A O 1
ATOM 2046 N N . ALA A 1 276 ? -5.145 25.977 30.201 1.00 89.94 276 ALA A N 1
ATOM 2047 C CA . ALA A 1 276 ? -5.149 24.595 30.678 1.00 89.94 276 ALA A CA 1
ATOM 2048 C C . ALA A 1 276 ? -6.025 23.678 29.807 1.00 89.94 276 ALA A C 1
ATOM 2050 O O . ALA A 1 276 ? -5.616 22.562 29.486 1.00 89.94 276 ALA A O 1
ATOM 2051 N N . PHE A 1 277 ? -7.192 24.147 29.355 1.00 88.25 277 PHE A N 1
ATOM 2052 C CA . PHE A 1 277 ? -8.052 23.376 28.449 1.00 88.25 277 PHE A CA 1
ATOM 2053 C C . PHE A 1 277 ? -7.481 23.253 27.033 1.00 88.25 277 PHE A C 1
ATOM 2055 O O . PHE A 1 277 ? -7.624 22.197 26.412 1.00 88.25 277 PHE A O 1
ATOM 2062 N N . ILE A 1 278 ? -6.775 24.276 26.535 1.00 86.44 278 ILE A N 1
ATOM 2063 C CA . ILE A 1 278 ? -6.001 24.170 25.288 1.00 86.44 278 ILE A CA 1
ATOM 2064 C C . ILE A 1 278 ? -4.925 23.087 25.433 1.00 86.44 278 ILE A C 1
ATOM 2066 O O . ILE A 1 278 ? -4.842 22.191 24.591 1.00 86.44 278 ILE A O 1
ATOM 2070 N N . ALA A 1 279 ? -4.146 23.118 26.518 1.00 88.06 279 ALA A N 1
ATOM 2071 C CA . ALA A 1 279 ? -3.112 22.122 26.786 1.00 88.06 279 ALA A CA 1
ATOM 2072 C C . ALA A 1 279 ? -3.695 20.703 26.916 1.00 88.06 279 ALA A C 1
ATOM 2074 O O . ALA A 1 279 ? -3.163 19.766 26.322 1.00 88.06 279 ALA A O 1
ATOM 2075 N N . ALA A 1 280 ? -4.823 20.545 27.615 1.00 87.88 280 ALA A N 1
ATOM 2076 C CA . ALA A 1 280 ? -5.526 19.269 27.735 1.00 87.88 280 ALA A CA 1
ATOM 2077 C C . ALA A 1 280 ? -6.034 18.757 26.376 1.00 87.88 280 ALA A C 1
ATOM 2079 O O . ALA A 1 280 ? -5.899 17.569 26.075 1.00 87.88 280 ALA A O 1
ATOM 2080 N N . GLY A 1 281 ? -6.568 19.640 25.527 1.00 84.88 281 GLY A N 1
ATOM 2081 C CA . GLY A 1 281 ? -6.974 19.306 24.162 1.00 84.88 281 GLY A CA 1
ATOM 2082 C C . GLY A 1 281 ? -5.798 18.836 23.301 1.00 84.88 281 GLY A C 1
ATOM 2083 O O . GLY A 1 281 ? -5.886 17.778 22.675 1.00 84.88 281 GLY A O 1
ATOM 2084 N N . ILE A 1 282 ? -4.679 19.570 23.324 1.00 86.06 282 ILE A N 1
ATOM 2085 C CA . ILE A 1 282 ? -3.439 19.203 22.619 1.00 86.06 282 ILE A CA 1
ATOM 2086 C C . ILE A 1 282 ? -2.919 17.853 23.116 1.00 86.06 282 ILE A C 1
ATOM 2088 O O . ILE A 1 282 ? -2.623 16.984 22.301 1.00 86.06 282 ILE A O 1
ATOM 2092 N N . LEU A 1 283 ? -2.851 17.643 24.433 1.00 88.31 283 LEU A N 1
ATOM 2093 C CA . LEU A 1 283 ? -2.395 16.384 25.019 1.00 88.31 283 LEU A CA 1
ATOM 2094 C C . LEU A 1 283 ? -3.299 15.216 24.609 1.00 88.31 283 LEU A C 1
ATOM 2096 O O . LEU A 1 283 ? -2.804 14.173 24.194 1.00 88.31 283 LEU A O 1
ATOM 2100 N N . THR A 1 284 ? -4.619 15.400 24.660 1.00 82.81 284 THR A N 1
ATOM 2101 C CA . THR A 1 284 ? -5.593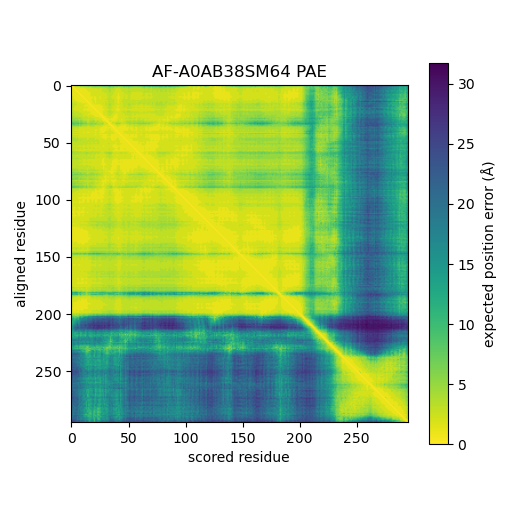 14.382 24.239 1.00 82.81 284 THR A CA 1
ATOM 2102 C C . THR A 1 284 ? -5.417 14.028 22.761 1.00 82.81 284 THR A C 1
ATOM 2104 O O . THR A 1 284 ? -5.392 12.851 22.399 1.00 82.81 284 THR A O 1
ATOM 2107 N N . TRP A 1 285 ? -5.232 15.036 21.904 1.00 83.56 285 TRP A N 1
ATOM 2108 C CA . TRP A 1 285 ? -4.961 14.823 20.485 1.00 83.56 285 TRP A CA 1
ATOM 2109 C C . TRP A 1 285 ? -3.627 14.105 20.258 1.00 83.56 285 TRP A C 1
ATOM 2111 O O . TRP A 1 285 ? -3.585 13.148 19.489 1.00 83.56 285 TRP A O 1
ATOM 2121 N N . LEU A 1 286 ? -2.561 14.506 20.958 1.00 81.44 286 LEU A N 1
ATOM 2122 C CA . LEU A 1 286 ? -1.244 13.870 20.881 1.00 81.44 286 LEU A CA 1
ATOM 2123 C C . LEU A 1 286 ? -1.299 12.408 21.320 1.00 81.44 286 LEU A C 1
ATOM 2125 O O . LEU A 1 286 ? -0.739 11.560 20.635 1.00 81.44 286 LEU A O 1
ATOM 2129 N N . LEU A 1 287 ? -2.014 12.093 22.401 1.00 79.31 287 LEU A N 1
ATOM 2130 C CA . LEU A 1 287 ? -2.205 10.718 22.865 1.00 79.31 287 LEU A CA 1
ATOM 2131 C C . LEU A 1 287 ? -2.939 9.872 21.820 1.00 79.31 287 LEU A C 1
ATOM 2133 O O . LEU A 1 287 ? -2.531 8.745 21.539 1.00 79.31 287 LEU A O 1
ATOM 2137 N N . TRP A 1 288 ? -3.991 10.407 21.192 1.00 75.88 288 TRP A N 1
ATOM 2138 C CA . TRP A 1 288 ? -4.670 9.712 20.096 1.00 75.88 288 TRP A CA 1
ATOM 2139 C C . TRP A 1 288 ? -3.789 9.561 18.859 1.00 75.88 288 TRP A C 1
ATOM 2141 O O . TRP A 1 288 ? -3.777 8.487 18.258 1.00 75.88 288 TRP A O 1
ATOM 2151 N N . TYR A 1 289 ? -3.028 10.596 18.507 1.00 70.00 289 TYR A N 1
ATOM 2152 C CA . TYR A 1 289 ? -2.102 10.585 17.382 1.00 70.00 289 TYR A CA 1
ATOM 2153 C C . TYR A 1 289 ? -0.968 9.573 17.586 1.00 70.00 289 TYR A C 1
ATOM 2155 O O . TYR A 1 289 ? -0.678 8.810 16.669 1.00 70.00 289 TYR A O 1
ATOM 2163 N N . GLN A 1 290 ? -0.365 9.525 18.776 1.00 70.19 290 GLN A N 1
ATOM 2164 C CA . GLN A 1 290 ? 0.696 8.583 19.146 1.00 70.19 290 GLN A CA 1
ATOM 2165 C C . GLN A 1 290 ? 0.178 7.151 19.221 1.00 70.19 290 GLN A C 1
ATOM 2167 O O . GLN A 1 290 ? 0.793 6.250 18.657 1.00 70.19 290 GLN A O 1
ATOM 2172 N N . ASN A 1 291 ? -0.994 6.936 19.832 1.00 65.69 291 ASN A N 1
ATOM 2173 C CA . ASN A 1 291 ? -1.645 5.626 19.820 1.00 65.69 291 ASN A CA 1
ATOM 2174 C C . ASN A 1 291 ? -1.878 5.136 18.382 1.00 65.69 291 ASN A C 1
ATOM 2176 O O . ASN A 1 291 ? -1.841 3.935 18.124 1.00 65.69 291 ASN A O 1
ATOM 2180 N N . ARG A 1 292 ? -2.084 6.070 17.439 1.00 60.00 292 ARG A N 1
ATOM 2181 C CA . ARG A 1 292 ? -2.309 5.757 16.031 1.00 60.00 292 ARG A CA 1
ATOM 2182 C C . ARG A 1 292 ? -1.088 5.830 15.094 1.00 60.00 292 ARG A C 1
ATOM 2184 O O . ARG A 1 292 ? -1.180 5.431 13.928 1.00 60.00 292 ARG A O 1
ATOM 2191 N N . ASN A 1 293 ? 0.050 6.306 15.578 1.00 53.09 293 ASN A N 1
ATOM 2192 C CA . ASN A 1 293 ? 1.324 6.344 14.861 1.00 53.09 293 ASN A CA 1
ATOM 2193 C C . ASN A 1 293 ? 2.447 6.007 15.850 1.00 53.09 293 ASN A C 1
ATOM 2195 O O . ASN A 1 293 ? 3.238 6.891 16.187 1.00 53.09 293 ASN A O 1
ATOM 2199 N N . PRO A 1 294 ? 2.488 4.766 16.367 1.00 50.72 294 PRO A N 1
ATOM 2200 C CA . PRO A 1 294 ? 3.592 4.344 17.215 1.00 50.72 294 PRO A CA 1
ATOM 2201 C C . PRO A 1 294 ? 4.896 4.469 16.418 1.00 50.72 294 PRO A C 1
ATOM 2203 O O . PRO A 1 294 ? 4.955 4.054 15.258 1.00 50.72 294 PRO A O 1
ATOM 2206 N N . THR A 1 295 ? 5.880 5.123 17.034 1.00 44.59 295 THR A N 1
ATOM 2207 C CA . THR A 1 295 ? 7.250 5.271 16.525 1.00 44.59 295 THR A CA 1
ATOM 2208 C C . THR A 1 295 ? 7.914 3.928 16.308 1.00 44.59 295 THR A C 1
ATOM 2210 O O . THR A 1 295 ? 7.722 3.060 17.192 1.00 44.59 295 THR A O 1
#

Nearest PDB structures (foldseek):
  1xjt-assembly1_A  TM=7.113E-01  e=1.251E-01  Punavirus P1
  5i20-assembly3_C  TM=1.723E-01  e=4.660E+00  Ancylobacter novellus DSM 506

pLDDT: mean 86.76, std 13.48, range [39.88, 98.75]

Foldseek 3Di:
DAADPVLVVLLQCLQQNDLLSCVVPQQAWAALADFFATAHQRRRGLLLDALVRLCVLQPVLDDPQQSVLSSVRYNPTHPRRHVSSVVCRVRHGHHNVSSVSSCRVPVQLLLLLQLPVLAPQLLVFASQLSSLSSSVCSFQNSCLCPDPDPLSVLVVVCRVCRVVVVLVCNLVSLQVSLVVDPDQVNVSSNVSSVSNVVRVPDDRPDRPPDPNRPNRDVSRNVPRDNPDDTRGDDDLDDPVLVVVLVCLLVVQLVVLVVCVVVVVDDPVVSVVSSVVSNVVSVVSSVVSSCSSNPD